Protein AF-0000000074341765 (afdb_homodimer)

Secondary structure (DSSP, 8-state):
-HHHHHHHHHHHHHHHHHTTTTT---HHHHHHHHHHTS-GGGHHHHHHTS-HHHHHHHHHHHHHHHTSGGGHHHHHHHHHHHHHHTHHHHHH-GGGHHHHHHHHHHHHHHHHHHHHHHHHHHHHHHHHHHHHHHHHHHHHHHHHS---/-HHHHHHHHHHHHHHHHHTTTTT---HHHHHHHHHHTS-GGGHHHHHHTS-HHHHHHHHHHHHHHHTSGGGHHHHHHHHHHHHHHTHHHHHH-GGGHHHHHHHHHHHHHHHHHHHHHHHHHHHHHHHHHHHHHHHHHHHHHHHHS---

pLDDT: mean 81.43, std 18.75, range [33.28, 98.12]

Organism: Artemisia annua (NCBI:txid35608)

Sequence (296 aa):
MAEHKEEKRRGNSAEFRSHFTMKGLAPSEYILAAVSGVKTNDLEQTLLALPFADALKILSHLKDWSLNPDKVELVCRIATVFLQLHHNQLVATASTRPLLALLRDILHARVKGCKDTIGFNLAAMDHLKQLMALQNLMHLSEMQRPNYMAEHKEEKRRGNSAEFRSHFTMKGLAPSEYILAAVSGVKTNDLEQTLLALPFADALKILSHLKDWSLNPDKVELVCRIATVFLQLHHNQLVATASTRPLLALLRDILHARVKGCKDTIGFNLAAMDHLKQLMALQNLMHLSEMQRPNY

Foldseek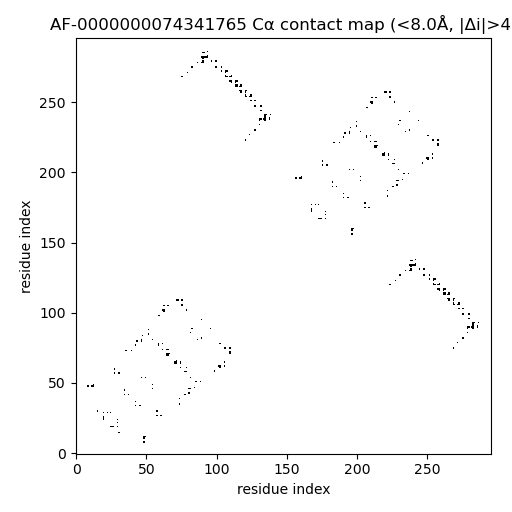 3Di:
DVVVVVVVLCVLVVVLVVVCPPPPDDSQVSVVVVQVPDDLVCNLVSCLSDDPVVLLVNLVCLLVVCVDVVCLVVSLSSLVSSCVNCVVVCVVDPVCVVSVVSNVVSVVVVVVVVVVVVVVVVVVVVVVVVVVVVVVVVVVVVVPPDPD/DVVVVVVVLCVLVVVLVVVCPPPPDDSQVSVCVVQVPDDLVCNLVSCLSDDPVVLLVNLVCLLVVCVDVVCLVVSLSSLVSSCVNCVVVCVVDPVCVVSVVSNVVSVVVVVVVVVVVVVVVVVVVVVVVVVVVVVVVVVVVVVPPDPD

Structure (mmCIF, N/CA/C/O backbone):
data_AF-0000000074341765-model_v1
#
loop_
_entity.id
_entity.type
_entity.pdbx_description
1 polymer 'Transducin family protein / WD-40 repeat family protein'
#
loop_
_atom_site.group_PDB
_atom_site.id
_atom_site.type_symbol
_atom_site.label_atom_id
_atom_site.label_alt_id
_atom_site.label_comp_id
_atom_site.label_asym_id
_atom_site.label_entity_id
_atom_site.label_seq_id
_atom_site.pdbx_PDB_ins_code
_atom_site.Cartn_x
_atom_site.Cartn_y
_atom_site.Cartn_z
_atom_site.occupancy
_atom_site.B_iso_or_equiv
_atom_site.auth_seq_id
_atom_site.auth_comp_id
_atom_site.auth_asym_id
_atom_site.auth_atom_id
_atom_site.pdbx_PDB_model_num
ATOM 1 N N . MET A 1 1 ? -23.188 -27.438 -27.312 1 33.28 1 MET A N 1
ATOM 2 C CA . MET A 1 1 ? -22.984 -26.656 -26.109 1 33.28 1 MET A CA 1
ATOM 3 C C . MET A 1 1 ? -21.5 -26.531 -25.766 1 33.28 1 MET A C 1
ATOM 5 O O . MET A 1 1 ? -21.078 -25.562 -25.125 1 33.28 1 MET A O 1
ATOM 9 N N . ALA A 1 2 ? -20.828 -27.516 -26.109 1 50 2 ALA A N 1
ATOM 10 C CA . ALA A 1 2 ? -19.391 -27.641 -25.891 1 50 2 ALA A CA 1
ATOM 11 C C . ALA A 1 2 ? -18.609 -26.75 -26.859 1 50 2 ALA A C 1
ATOM 13 O O . ALA A 1 2 ? -17.531 -26.25 -26.516 1 50 2 ALA A O 1
ATOM 14 N N . GLU A 1 3 ? -19.125 -26.562 -27.922 1 41.78 3 GLU A N 1
ATOM 15 C CA . GLU A 1 3 ? -18.391 -25.812 -28.938 1 41.78 3 GLU A CA 1
ATOM 16 C C . GLU A 1 3 ? -18.312 -24.344 -28.594 1 41.78 3 GLU A C 1
ATOM 18 O O . GLU A 1 3 ? -17.422 -23.625 -29.047 1 41.78 3 GLU A O 1
ATOM 23 N N . HIS A 1 4 ? -19.375 -23.766 -27.984 1 48.06 4 HIS A N 1
ATOM 24 C CA . HIS A 1 4 ? -19.406 -22.344 -27.641 1 48.06 4 HIS A CA 1
ATOM 25 C C . HIS A 1 4 ? -18.422 -22.031 -26.516 1 48.06 4 HIS A C 1
ATOM 27 O O . HIS A 1 4 ? -17.828 -20.953 -26.484 1 48.06 4 HIS A O 1
ATOM 33 N N . LYS A 1 5 ? -18.125 -23.016 -25.688 1 43.97 5 LYS A N 1
ATOM 34 C CA . LYS A 1 5 ? -17.188 -22.766 -24.594 1 43.97 5 LYS A CA 1
ATOM 35 C C . LYS A 1 5 ? -15.75 -22.672 -25.109 1 43.97 5 LYS A C 1
ATOM 37 O O . LYS A 1 5 ? -14.953 -21.875 -24.609 1 43.97 5 LYS A O 1
ATOM 42 N N . GLU A 1 6 ? -15.562 -23.453 -26.109 1 45.41 6 GLU A N 1
ATOM 43 C CA . GLU A 1 6 ? -14.195 -23.453 -26.641 1 45.41 6 GLU A CA 1
ATOM 44 C C . GLU A 1 6 ? -13.891 -22.156 -27.375 1 45.41 6 GLU A C 1
ATOM 46 O O . GLU A 1 6 ? -12.734 -21.719 -27.422 1 45.41 6 GLU A O 1
ATOM 51 N N . GLU A 1 7 ? -14.883 -21.641 -28 1 42.88 7 GLU A N 1
ATOM 52 C CA . GLU A 1 7 ? -14.664 -20.406 -28.766 1 42.88 7 GLU A CA 1
ATOM 53 C C . GLU A 1 7 ? -14.406 -19.234 -27.844 1 42.88 7 GLU A C 1
ATOM 55 O O . GLU A 1 7 ? -13.578 -18.375 -28.141 1 42.88 7 GLU A O 1
ATOM 60 N N . LYS A 1 8 ? -15.148 -19.297 -26.703 1 46.09 8 LYS A N 1
ATOM 61 C CA . LYS A 1 8 ? -14.906 -18.203 -25.781 1 46.09 8 LYS A CA 1
ATOM 62 C C . LYS A 1 8 ? -13.547 -18.328 -25.109 1 46.09 8 LYS A C 1
ATOM 64 O O . LYS A 1 8 ? -13 -17.344 -24.594 1 46.09 8 LYS A O 1
ATOM 69 N N . ARG A 1 9 ? -13.086 -19.562 -24.969 1 43.06 9 ARG A N 1
ATOM 70 C CA . ARG A 1 9 ? -11.758 -19.734 -24.391 1 43.06 9 ARG A CA 1
ATOM 71 C C . ARG A 1 9 ? -10.672 -19.312 -25.375 1 43.06 9 ARG A C 1
ATOM 73 O O . ARG A 1 9 ? -9.641 -18.766 -24.969 1 43.06 9 ARG A O 1
ATOM 80 N N . ARG A 1 10 ? -10.867 -19.609 -26.656 1 44.44 10 ARG A N 1
ATOM 81 C CA . ARG A 1 10 ? -9.914 -19.219 -27.688 1 44.44 10 ARG A CA 1
ATOM 82 C C . ARG A 1 10 ? -9.984 -17.719 -27.969 1 44.44 10 ARG A C 1
ATOM 84 O O . ARG A 1 10 ? -9 -17.109 -28.375 1 44.44 10 ARG A O 1
ATOM 91 N N . GLY A 1 11 ? -11.125 -17.188 -27.797 1 44.16 11 GLY A N 1
ATOM 92 C CA . GLY A 1 11 ? -11.281 -15.758 -28.031 1 44.16 11 GLY A CA 1
ATOM 93 C C . GLY A 1 11 ? -10.547 -14.898 -27.016 1 44.16 11 GLY A C 1
ATOM 94 O O . GLY A 1 11 ? -9.961 -13.875 -27.375 1 44.16 11 GLY A O 1
ATOM 95 N N . ASN A 1 12 ? -10.625 -15.352 -25.797 1 46.88 12 ASN A N 1
ATOM 96 C CA . ASN A 1 12 ? -9.953 -14.531 -24.812 1 46.88 12 ASN A CA 1
ATOM 97 C C . ASN A 1 12 ? -8.438 -14.711 -24.859 1 46.88 12 ASN A C 1
ATOM 99 O O . ASN A 1 12 ? -7.684 -13.758 -24.672 1 46.88 12 ASN A O 1
ATOM 103 N N . SER A 1 13 ? -8 -15.992 -25.172 1 46.16 13 SER A N 1
ATOM 104 C CA . SER A 1 13 ? -6.574 -16.188 -25.422 1 46.16 13 SER A CA 1
ATOM 105 C C . SER A 1 13 ? -6.121 -15.477 -26.688 1 46.16 13 SER A C 1
ATOM 107 O O . SER A 1 13 ? -4.992 -14.992 -26.766 1 46.16 13 SER A O 1
ATOM 109 N N . ALA A 1 14 ? -6.906 -15.602 -27.75 1 46.44 14 ALA A N 1
ATOM 110 C CA . ALA A 1 14 ? -6.625 -14.961 -29.031 1 46.44 14 ALA A CA 1
ATOM 111 C C . ALA A 1 14 ? -6.586 -13.438 -28.891 1 46.44 14 ALA A C 1
ATOM 113 O O . ALA A 1 14 ? -5.77 -12.766 -29.531 1 46.44 14 ALA A O 1
ATOM 114 N N . GLU A 1 15 ? -7.441 -12.93 -28.094 1 47.97 15 GLU A N 1
ATOM 115 C CA . GLU A 1 15 ? -7.453 -11.484 -27.891 1 47.97 15 GLU A CA 1
ATOM 116 C C . GLU A 1 15 ? -6.168 -11.008 -27.219 1 47.97 15 GLU A C 1
ATOM 118 O O . GLU A 1 15 ? -5.66 -9.93 -27.531 1 47.97 15 GLU A O 1
ATOM 123 N N . PHE A 1 16 ? -5.715 -11.938 -26.438 1 47.84 16 PHE A N 1
ATOM 124 C CA . PHE A 1 16 ? -4.445 -11.562 -25.828 1 47.84 16 PHE A CA 1
ATOM 125 C C . PHE A 1 16 ? -3.318 -11.594 -26.844 1 47.84 16 PHE A C 1
ATOM 127 O O . PHE A 1 16 ? -2.451 -10.719 -26.844 1 47.84 16 PHE A O 1
ATOM 134 N N . ARG A 1 17 ? -3.334 -12.594 -27.734 1 46.03 17 ARG A N 1
ATOM 135 C CA . ARG A 1 17 ? -2.271 -12.727 -28.734 1 46.03 17 ARG A CA 1
ATOM 136 C C . ARG A 1 17 ? -2.312 -11.578 -29.734 1 46.03 17 ARG A C 1
ATOM 138 O O . ARG A 1 17 ? -1.268 -11.07 -30.156 1 46.03 17 ARG A O 1
ATOM 145 N N . SER A 1 18 ? -3.459 -11.383 -30.219 1 46.94 18 SER A N 1
ATOM 146 C CA . SER A 1 18 ? -3.576 -10.469 -31.344 1 46.94 18 SER A CA 1
ATOM 147 C C . SER A 1 18 ? -3.18 -9.047 -30.953 1 46.94 18 SER A C 1
ATOM 149 O O . SER A 1 18 ? -2.553 -8.328 -31.734 1 46.94 18 SER A O 1
ATOM 151 N N . HIS A 1 19 ? -3.396 -8.656 -29.797 1 47.97 19 HIS A N 1
ATOM 152 C CA . HIS A 1 19 ? -3.154 -7.266 -29.422 1 47.97 19 HIS A CA 1
ATOM 153 C C . HIS A 1 19 ? -1.682 -7.031 -29.109 1 47.97 19 HIS A C 1
ATOM 155 O O . HIS A 1 19 ? -1.274 -5.898 -28.828 1 47.97 19 HIS A O 1
ATOM 161 N N . PHE A 1 20 ? -0.925 -8.117 -29 1 46.12 20 PHE A N 1
ATOM 162 C CA . PHE A 1 20 ? 0.5 -8.008 -28.703 1 46.12 20 PHE A CA 1
ATOM 163 C C . PHE A 1 20 ? 1.205 -7.168 -29.766 1 46.12 20 PHE A C 1
ATOM 165 O O . PHE A 1 20 ? 2.125 -6.406 -29.453 1 46.12 20 PHE A O 1
ATOM 172 N N . THR A 1 21 ? 0.848 -7.383 -30.938 1 48.25 21 THR A N 1
ATOM 173 C CA . THR A 1 21 ? 1.604 -6.871 -32.094 1 48.25 21 THR A CA 1
ATOM 174 C C . THR A 1 21 ? 1.475 -5.355 -32.188 1 48.25 21 THR A C 1
ATOM 176 O O . THR A 1 21 ? 2.379 -4.68 -32.688 1 48.25 21 THR A O 1
ATOM 179 N N . MET A 1 22 ? 0.472 -4.863 -31.719 1 47.47 22 MET A N 1
ATOM 180 C CA . MET A 1 22 ? 0.264 -3.502 -32.219 1 47.47 22 MET A CA 1
ATOM 181 C C . MET A 1 22 ? 1.051 -2.498 -31.375 1 47.47 22 MET A C 1
ATOM 183 O O . MET A 1 22 ? 1.392 -1.415 -31.859 1 47.47 22 MET A O 1
ATOM 187 N N . LYS A 1 23 ? 1.288 -2.738 -30.141 1 53.78 23 LYS A N 1
ATOM 188 C CA . LYS A 1 23 ? 1.778 -1.558 -29.422 1 53.78 23 LYS A CA 1
ATOM 189 C C . LYS A 1 23 ? 3.293 -1.612 -29.25 1 53.78 23 LYS A C 1
ATOM 191 O O . LYS A 1 23 ? 3.889 -0.704 -28.672 1 53.78 23 LYS A O 1
ATOM 196 N N . GLY A 1 24 ? 3.955 -2.424 -30.062 1 56.78 24 GLY A N 1
ATOM 197 C CA . GLY A 1 24 ? 5.406 -2.482 -29.984 1 56.78 24 GLY A CA 1
ATOM 198 C C . GLY A 1 24 ? 5.926 -2.896 -28.625 1 56.78 24 GLY A C 1
ATOM 199 O O . GLY A 1 24 ? 7.102 -2.697 -28.312 1 56.78 24 GLY A O 1
ATOM 200 N N . LEU A 1 25 ? 5.113 -3.141 -27.766 1 59.06 25 LEU A N 1
ATOM 201 C CA . LEU A 1 25 ? 5.578 -3.523 -26.438 1 59.06 25 LEU A CA 1
ATOM 202 C C . LEU A 1 25 ? 6.02 -4.984 -26.422 1 59.06 25 LEU A C 1
ATOM 204 O O . LEU A 1 25 ? 5.512 -5.801 -27.188 1 59.06 25 LEU A O 1
ATOM 208 N N . ALA A 1 26 ? 7.098 -5.133 -25.656 1 63.59 26 ALA A N 1
ATOM 209 C CA . ALA A 1 26 ? 7.473 -6.523 -25.406 1 63.59 26 ALA A CA 1
ATOM 210 C C . ALA A 1 26 ? 6.293 -7.32 -24.859 1 63.59 26 ALA A C 1
ATOM 212 O O . ALA A 1 26 ? 5.41 -6.766 -24.203 1 63.59 26 ALA A O 1
ATOM 213 N N . PRO A 1 27 ? 6.172 -8.508 -25.297 1 61.88 27 PRO A N 1
ATOM 214 C CA . PRO A 1 27 ? 5.062 -9.352 -24.844 1 61.88 27 PRO A CA 1
ATOM 215 C C . PRO A 1 27 ? 4.789 -9.219 -23.359 1 61.88 27 PRO A C 1
ATOM 217 O O . PRO A 1 27 ? 3.627 -9.164 -22.938 1 61.88 27 PRO A O 1
ATOM 220 N N . SER A 1 28 ? 5.855 -9.078 -22.609 1 65.88 28 SER A N 1
ATOM 221 C CA . SER A 1 28 ? 5.703 -8.961 -21.156 1 65.88 28 SER A CA 1
ATOM 222 C C . SER A 1 28 ? 5.035 -7.645 -20.781 1 65.88 28 SER A C 1
ATOM 224 O O . SER A 1 28 ? 4.191 -7.605 -19.875 1 65.88 28 SER A O 1
ATOM 226 N N . GLU A 1 29 ? 5.461 -6.656 -21.484 1 69.31 29 GLU A N 1
ATOM 227 C CA . GLU A 1 29 ? 4.898 -5.34 -21.188 1 69.31 29 GLU A CA 1
ATOM 228 C C . GLU A 1 29 ? 3.42 -5.277 -21.562 1 69.31 29 GLU A C 1
ATOM 230 O O . GLU A 1 29 ? 2.633 -4.609 -20.891 1 69.31 29 GLU A O 1
ATOM 235 N N . TYR A 1 30 ? 3.105 -5.988 -22.547 1 69.19 30 TYR A N 1
ATOM 236 C CA . TYR A 1 30 ? 1.714 -6.039 -22.984 1 69.19 30 TYR A CA 1
ATOM 237 C C . TYR A 1 30 ? 0.842 -6.734 -21.938 1 69.19 30 TYR A C 1
ATOM 239 O O . TYR A 1 30 ? -0.255 -6.266 -21.625 1 69.19 30 TYR A O 1
ATOM 247 N N . ILE A 1 31 ? 1.369 -7.773 -21.484 1 72.62 31 ILE A N 1
ATOM 248 C CA . ILE A 1 31 ? 0.629 -8.531 -20.469 1 72.62 31 ILE A CA 1
ATOM 249 C C . ILE A 1 31 ? 0.393 -7.668 -19.234 1 72.62 31 ILE A C 1
ATOM 251 O O . ILE A 1 31 ? -0.72 -7.617 -18.719 1 72.62 31 ILE A O 1
ATOM 255 N N . LEU A 1 32 ? 1.487 -6.98 -18.969 1 73.25 32 LEU A N 1
ATOM 256 C CA . LEU A 1 32 ? 1.369 -6.109 -17.812 1 73.25 32 LEU A CA 1
ATOM 257 C C . LEU A 1 32 ? 0.351 -5.004 -18.062 1 73.25 32 LEU A C 1
ATOM 259 O O . LEU A 1 32 ? -0.456 -4.688 -17.172 1 73.25 32 LEU A O 1
ATOM 263 N N . ALA A 1 33 ? 0.417 -4.488 -19.188 1 73.69 33 ALA A N 1
ATOM 264 C CA . ALA A 1 33 ? -0.534 -3.438 -19.531 1 73.69 33 ALA A CA 1
ATOM 265 C C . ALA A 1 33 ? -1.966 -3.963 -19.516 1 73.69 33 ALA A C 1
ATOM 267 O O . ALA A 1 33 ? -2.881 -3.279 -19.062 1 73.69 33 ALA A O 1
ATOM 268 N N . ALA A 1 34 ? -2.092 -5.121 -19.969 1 72.62 34 ALA A N 1
ATOM 269 C CA . ALA A 1 34 ? -3.418 -5.73 -20.047 1 72.62 34 ALA A CA 1
ATOM 270 C C . ALA A 1 34 ? -3.986 -5.984 -18.656 1 72.62 34 ALA A C 1
ATOM 272 O O . ALA A 1 34 ? -5.188 -5.816 -18.438 1 72.62 34 ALA A O 1
ATOM 273 N N . VAL A 1 35 ? -3.098 -6.246 -17.797 1 75.94 35 VAL A N 1
ATOM 274 C CA . VAL A 1 35 ? -3.609 -6.605 -16.484 1 75.94 35 VAL A CA 1
ATOM 275 C C . VAL A 1 35 ? -3.656 -5.367 -15.594 1 75.94 35 VAL A C 1
ATOM 277 O O . VAL A 1 35 ? -4.387 -5.336 -14.594 1 75.94 35 VAL A O 1
ATOM 280 N N . SER A 1 36 ? -2.809 -4.391 -15.984 1 73.06 36 SER A N 1
ATOM 281 C CA . SER A 1 36 ? -2.789 -3.16 -15.195 1 73.06 36 SER A CA 1
ATOM 282 C C . SER A 1 36 ? -4.102 -2.398 -15.328 1 73.06 36 SER A C 1
ATOM 284 O O . SER A 1 36 ? -4.484 -1.644 -14.43 1 73.06 36 SER A O 1
ATOM 286 N N . GLY A 1 37 ? -4.707 -2.594 -16.453 1 70.38 37 GLY A N 1
ATOM 287 C CA . GLY A 1 37 ? -5.965 -1.908 -16.703 1 70.38 37 GLY A CA 1
ATOM 288 C C . GLY A 1 37 ? -7.16 -2.588 -16.062 1 70.38 37 GLY A C 1
ATOM 289 O O . GLY A 1 37 ? -8.258 -2.029 -16.047 1 70.38 37 GLY A O 1
ATOM 290 N N . VAL A 1 38 ? -6.98 -3.697 -15.578 1 64.69 38 VAL A N 1
ATOM 291 C CA . VAL A 1 38 ? -8.078 -4.469 -15.016 1 64.69 38 VAL A CA 1
ATOM 292 C C . VAL A 1 38 ? -8.312 -4.047 -13.562 1 64.69 38 VAL A C 1
ATOM 294 O O . VAL A 1 38 ? -7.363 -3.865 -12.805 1 64.69 38 VAL A O 1
ATOM 297 N N . LYS A 1 39 ? -9.562 -3.779 -13.375 1 63.97 39 LYS A N 1
ATOM 298 C CA . LYS A 1 39 ? -9.938 -3.502 -12 1 63.97 39 LYS A CA 1
ATOM 299 C C . LYS A 1 39 ? -9.586 -4.672 -11.086 1 63.97 39 LYS A C 1
ATOM 301 O O . LYS A 1 39 ? -9.68 -5.832 -11.492 1 63.97 39 LYS A O 1
ATOM 306 N N . THR A 1 40 ? -9.203 -4.402 -9.891 1 61.78 40 THR A N 1
ATOM 307 C CA . THR A 1 40 ? -8.758 -5.398 -8.914 1 61.78 40 THR A CA 1
ATOM 308 C C . THR A 1 40 ? -9.766 -6.543 -8.82 1 61.78 40 THR A C 1
ATOM 310 O O . THR A 1 40 ? -9.383 -7.715 -8.812 1 61.78 40 THR A O 1
ATOM 313 N N . ASN A 1 41 ? -11 -6.195 -8.883 1 63 41 ASN A N 1
ATOM 314 C CA . ASN A 1 41 ? -12.023 -7.203 -8.648 1 63 41 ASN A CA 1
ATOM 315 C C . ASN A 1 41 ? -12.188 -8.125 -9.852 1 63 41 ASN A C 1
ATOM 317 O O . ASN A 1 41 ? -12.695 -9.242 -9.719 1 63 41 ASN A O 1
ATOM 321 N N . ASP A 1 42 ? -11.656 -7.77 -10.992 1 80.56 42 ASP A N 1
ATOM 322 C CA . ASP A 1 42 ? -11.867 -8.578 -12.195 1 80.56 42 ASP A CA 1
ATOM 323 C C . ASP A 1 42 ? -10.594 -9.32 -12.586 1 80.56 42 ASP A C 1
ATOM 325 O O . ASP A 1 42 ? -10.609 -10.141 -13.508 1 80.56 42 ASP A O 1
ATOM 329 N N . LEU A 1 43 ? -9.602 -9.148 -11.867 1 84.88 43 LEU A N 1
ATOM 330 C CA . LEU A 1 43 ? -8.305 -9.703 -12.234 1 84.88 43 LEU A CA 1
ATOM 331 C C . LEU A 1 43 ? -8.344 -11.227 -12.234 1 84.88 43 LEU A C 1
ATOM 333 O O . LEU A 1 43 ? -7.863 -11.867 -13.172 1 84.88 43 LEU A O 1
ATOM 337 N N . GLU A 1 44 ? -9.047 -11.773 -11.289 1 87.38 44 GLU A N 1
ATOM 338 C CA . GLU A 1 44 ? -9.141 -13.227 -11.195 1 87.38 44 GLU A CA 1
ATOM 339 C C . GLU A 1 44 ? -9.812 -13.82 -12.422 1 87.38 44 GLU A C 1
ATOM 341 O O . GLU A 1 44 ? -9.328 -14.812 -12.984 1 87.38 44 GLU A O 1
ATOM 346 N N . GLN A 1 45 ? -10.82 -13.219 -12.852 1 85.25 45 GLN A N 1
ATOM 347 C CA . GLN A 1 45 ? -11.555 -13.711 -14.016 1 85.25 45 GLN A CA 1
ATOM 348 C C . GLN A 1 45 ? -10.703 -13.625 -15.273 1 85.25 45 GLN A C 1
ATOM 350 O O . GLN A 1 45 ? -10.766 -14.516 -16.125 1 85.25 45 GLN A O 1
ATOM 355 N N . THR A 1 46 ? -9.945 -12.602 -15.359 1 84.56 46 THR A N 1
ATOM 356 C CA . THR A 1 46 ? -9.078 -12.398 -16.516 1 84.56 46 THR A CA 1
ATOM 357 C C . THR A 1 46 ? -7.965 -13.445 -16.547 1 84.56 46 THR A C 1
ATOM 359 O O . THR A 1 46 ? -7.621 -13.969 -17.609 1 84.56 46 THR A O 1
ATOM 362 N N . LEU A 1 47 ? -7.5 -13.883 -15.477 1 89.19 47 LEU A N 1
ATOM 363 C CA . LEU A 1 47 ? -6.344 -14.766 -15.398 1 89.19 47 LEU A CA 1
ATOM 364 C C . LEU A 1 47 ? -6.777 -16.234 -15.43 1 89.19 47 LEU A C 1
ATOM 366 O O . LEU A 1 47 ? -5.992 -17.109 -15.789 1 89.19 47 LEU A O 1
ATOM 370 N N . LEU A 1 48 ? -8.031 -16.422 -15.086 1 88.81 48 LEU A N 1
ATOM 371 C CA . LEU A 1 48 ? -8.562 -17.781 -14.984 1 88.81 48 LEU A CA 1
ATOM 372 C C . LEU A 1 48 ? -8.531 -18.469 -16.344 1 88.81 48 LEU A C 1
ATOM 374 O O . LEU A 1 48 ? -8.391 -19.703 -16.406 1 88.81 48 LEU A O 1
ATOM 378 N N . ALA A 1 49 ? -8.586 -17.766 -17.344 1 85.31 49 ALA A N 1
ATOM 379 C CA . ALA A 1 49 ? -8.703 -18.359 -18.672 1 85.31 49 ALA A CA 1
ATOM 380 C C . ALA A 1 49 ? -7.328 -18.672 -19.25 1 85.31 49 ALA A C 1
ATOM 382 O O . ALA A 1 49 ? -7.223 -19.312 -20.312 1 85.31 49 ALA A O 1
ATOM 383 N N . LEU A 1 50 ? -6.32 -18.344 -18.578 1 87.38 50 LEU A N 1
ATOM 384 C CA . LEU A 1 50 ? -4.973 -18.547 -19.109 1 87.38 50 LEU A CA 1
ATOM 385 C C . LEU A 1 50 ? -4.473 -19.953 -18.781 1 87.38 50 LEU A C 1
ATOM 387 O O . LEU A 1 50 ? -4.516 -20.375 -17.625 1 87.38 50 LEU A O 1
ATOM 391 N N . PRO A 1 51 ? -4.016 -20.672 -19.891 1 92.06 51 PRO A N 1
ATOM 392 C CA . PRO A 1 51 ? -3.395 -21.969 -19.609 1 92.06 51 PRO A CA 1
ATOM 393 C C . PRO A 1 51 ? -2.121 -21.844 -18.781 1 92.06 51 PRO A C 1
ATOM 395 O O . PRO A 1 51 ? -1.527 -20.766 -18.703 1 92.06 51 PRO A O 1
ATOM 398 N N . PHE A 1 52 ? -1.676 -22.969 -18.219 1 95.19 52 PHE A N 1
ATOM 399 C CA . PHE A 1 52 ? -0.566 -23.016 -17.266 1 95.19 52 PHE A CA 1
ATOM 400 C C . PHE A 1 52 ? 0.702 -22.438 -17.891 1 95.19 52 PHE A C 1
ATOM 402 O O . PHE A 1 52 ? 1.424 -21.672 -17.266 1 95.19 52 PHE A O 1
ATOM 409 N N . ALA A 1 53 ? 0.965 -22.844 -19.062 1 92.44 53 ALA A N 1
ATOM 410 C CA . ALA A 1 53 ? 2.18 -22.375 -19.734 1 92.44 53 ALA A CA 1
ATOM 411 C C . ALA A 1 53 ? 2.207 -20.844 -19.828 1 92.44 53 ALA A C 1
ATOM 413 O O . ALA A 1 53 ? 3.244 -20.234 -19.578 1 92.44 53 ALA A O 1
ATOM 414 N N . ASP A 1 54 ? 1.091 -20.234 -20.156 1 88.75 54 ASP A N 1
ATOM 415 C CA . ASP A 1 54 ? 0.987 -18.781 -20.234 1 88.75 54 ASP A CA 1
ATOM 416 C C . ASP A 1 54 ? 1.112 -18.141 -18.859 1 88.75 54 ASP A C 1
ATOM 418 O O . ASP A 1 54 ? 1.727 -17.078 -18.703 1 88.75 54 ASP A O 1
ATOM 422 N N . ALA A 1 55 ? 0.53 -18.781 -17.891 1 92.69 55 ALA A N 1
ATOM 423 C CA . ALA A 1 55 ? 0.648 -18.312 -16.516 1 92.69 55 ALA A CA 1
ATOM 424 C C . ALA A 1 55 ? 2.107 -18.281 -16.078 1 92.69 55 ALA A C 1
ATOM 426 O O . ALA A 1 55 ? 2.553 -17.312 -15.453 1 92.69 55 ALA A O 1
ATOM 427 N N . LEU A 1 56 ? 2.844 -19.281 -16.453 1 94.5 56 LEU A N 1
ATOM 428 C CA . LEU A 1 56 ? 4.25 -19.344 -16.062 1 94.5 56 LEU A CA 1
ATOM 429 C C . LEU A 1 56 ? 5.039 -18.203 -16.688 1 94.5 56 LEU A C 1
ATOM 431 O O . LEU A 1 56 ? 5.938 -17.641 -16.062 1 94.5 56 LEU A O 1
ATOM 435 N N . LYS A 1 57 ? 4.664 -17.891 -17.922 1 89.69 57 LYS A N 1
ATOM 436 C CA . LYS A 1 57 ? 5.316 -16.781 -18.594 1 89.69 57 LYS A CA 1
ATOM 437 C C . LYS A 1 57 ? 5.078 -15.469 -17.844 1 89.69 57 LYS A C 1
ATOM 439 O O . LYS A 1 57 ? 6.008 -14.68 -17.641 1 89.69 57 LYS A O 1
ATOM 444 N N . ILE A 1 58 ? 3.92 -15.266 -17.422 1 90.62 58 ILE A N 1
ATOM 445 C CA . ILE A 1 58 ? 3.574 -14.062 -16.688 1 90.62 58 ILE A CA 1
ATOM 446 C C . ILE A 1 58 ? 4.312 -14.055 -15.344 1 90.62 58 ILE A C 1
ATOM 448 O O . ILE A 1 58 ? 4.93 -13.047 -14.977 1 90.62 58 ILE A O 1
ATOM 452 N N . LEU A 1 59 ? 4.27 -15.18 -14.648 1 94.56 59 LEU A N 1
ATOM 453 C CA . LEU A 1 59 ? 4.91 -15.289 -13.344 1 94.56 59 LEU A CA 1
ATOM 454 C C . LEU A 1 59 ? 6.398 -14.977 -13.438 1 94.56 59 LEU A C 1
ATOM 456 O O . LEU A 1 59 ? 6.965 -14.359 -12.531 1 94.56 59 LEU A O 1
ATOM 460 N N . SER A 1 60 ? 6.984 -15.336 -14.508 1 93.19 60 SER A N 1
ATOM 461 C CA . SER A 1 60 ? 8.422 -15.148 -14.68 1 93.19 60 SER A CA 1
ATOM 462 C C . SER A 1 60 ? 8.773 -13.672 -14.82 1 93.19 60 SER A C 1
ATOM 464 O O . SER A 1 60 ? 9.922 -13.281 -14.625 1 93.19 60 SER A O 1
ATOM 466 N N . HIS A 1 61 ? 7.84 -12.805 -15.117 1 91.69 61 HIS A N 1
ATOM 467 C CA . HIS A 1 61 ? 8.086 -11.383 -15.305 1 91.69 61 HIS A CA 1
ATOM 468 C C . HIS A 1 61 ? 7.75 -10.594 -14.047 1 91.69 61 HIS A C 1
ATOM 470 O O . HIS A 1 61 ? 8.016 -9.391 -13.977 1 91.69 61 HIS A O 1
ATOM 476 N N . LEU A 1 62 ? 7.234 -11.219 -13.055 1 94.5 62 LEU A N 1
ATOM 477 C CA . LEU A 1 62 ? 6.73 -10.508 -11.883 1 94.5 62 LEU A CA 1
ATOM 478 C C . LEU A 1 62 ? 7.867 -9.852 -11.109 1 94.5 62 LEU A C 1
ATOM 480 O O . LEU A 1 62 ? 7.691 -8.781 -10.531 1 94.5 62 LEU A O 1
ATOM 484 N N . LYS A 1 63 ? 9.031 -10.492 -11.133 1 93.12 63 LYS A N 1
ATOM 485 C CA . LYS A 1 63 ? 10.164 -9.891 -10.422 1 93.12 63 LYS A CA 1
ATOM 486 C C . LYS A 1 63 ? 10.492 -8.516 -10.984 1 93.12 63 LYS A C 1
ATOM 488 O O . LYS A 1 63 ? 10.641 -7.551 -10.227 1 93.12 63 LYS A O 1
ATOM 493 N N . ASP A 1 64 ? 10.531 -8.445 -12.289 1 91.88 64 ASP A N 1
ATOM 494 C CA . ASP A 1 64 ? 10.828 -7.176 -12.938 1 91.88 64 ASP A CA 1
ATOM 495 C C . ASP A 1 64 ? 9.734 -6.148 -12.664 1 91.88 64 ASP A C 1
ATOM 497 O O . ASP A 1 64 ? 10.016 -4.98 -12.398 1 91.88 64 ASP A O 1
ATOM 501 N N . TRP A 1 65 ? 8.547 -6.594 -12.742 1 89.81 65 TRP A N 1
ATOM 502 C CA . TRP A 1 65 ? 7.414 -5.699 -12.508 1 89.81 65 TRP A CA 1
ATOM 503 C C . TRP A 1 65 ? 7.395 -5.219 -11.062 1 89.81 65 TRP A C 1
ATOM 505 O O . TRP A 1 65 ? 6.953 -4.102 -10.781 1 89.81 65 TRP A O 1
ATOM 515 N N . SER A 1 66 ? 7.863 -5.98 -10.117 1 92 66 SER A N 1
ATOM 516 C CA . SER A 1 66 ? 7.828 -5.652 -8.695 1 92 66 SER A CA 1
ATOM 517 C C . SER A 1 66 ? 8.812 -4.531 -8.359 1 92 66 SER A C 1
ATOM 519 O O . SER A 1 66 ? 8.727 -3.926 -7.289 1 92 66 SER A O 1
ATOM 521 N N . LEU A 1 67 ? 9.727 -4.207 -9.281 1 89.31 67 LEU A N 1
ATOM 522 C CA . LEU A 1 67 ? 10.695 -3.133 -9.086 1 89.31 67 LEU A CA 1
ATOM 523 C C . LEU A 1 67 ? 10.016 -1.77 -9.156 1 89.31 67 LEU A C 1
ATOM 525 O O . LEU A 1 67 ? 10.562 -0.772 -8.68 1 89.31 67 LEU A O 1
ATOM 529 N N . ASN A 1 68 ? 8.922 -1.712 -9.797 1 84.44 68 ASN A N 1
ATOM 530 C CA . ASN A 1 68 ? 8.102 -0.507 -9.805 1 84.44 68 ASN A CA 1
ATOM 531 C C . ASN A 1 68 ? 7.18 -0.447 -8.594 1 84.44 68 ASN A C 1
ATOM 533 O O . ASN A 1 68 ? 6.258 -1.257 -8.461 1 84.44 68 ASN A O 1
ATOM 537 N N . PRO A 1 69 ? 7.359 0.545 -7.73 1 82.38 69 PRO A N 1
ATOM 538 C CA . PRO A 1 69 ? 6.578 0.624 -6.496 1 82.38 69 PRO A CA 1
ATOM 539 C C . PRO A 1 69 ? 5.078 0.755 -6.754 1 82.38 69 PRO A C 1
ATOM 541 O O . PRO A 1 69 ? 4.27 0.344 -5.918 1 82.38 69 PRO A O 1
ATOM 544 N N . ASP A 1 70 ? 4.738 1.266 -7.875 1 78.56 70 ASP A N 1
ATOM 545 C CA . ASP A 1 70 ? 3.328 1.479 -8.188 1 78.56 70 ASP A CA 1
ATOM 546 C C . ASP A 1 70 ? 2.654 0.174 -8.602 1 78.56 70 ASP A C 1
ATOM 548 O O . ASP A 1 70 ? 1.426 0.098 -8.664 1 78.56 70 ASP A O 1
ATOM 552 N N . LYS A 1 71 ? 3.398 -0.868 -8.75 1 86 71 LYS A N 1
ATOM 553 C CA . LYS A 1 71 ? 2.826 -2.104 -9.281 1 86 71 LYS A CA 1
ATOM 554 C C . LYS A 1 71 ? 2.893 -3.225 -8.242 1 86 71 LYS A C 1
ATOM 556 O O . LYS A 1 71 ? 2.408 -4.332 -8.492 1 86 71 LYS A O 1
ATOM 561 N N . VAL A 1 72 ? 3.4 -2.896 -7.168 1 89 72 VAL A N 1
ATOM 562 C CA . VAL A 1 72 ? 3.674 -3.934 -6.18 1 89 72 VAL A CA 1
ATOM 563 C C . VAL A 1 72 ? 2.375 -4.645 -5.805 1 89 72 VAL A C 1
ATOM 565 O O . VAL A 1 72 ? 2.332 -5.875 -5.73 1 89 72 VAL A O 1
ATOM 568 N N . GLU A 1 73 ? 1.34 -3.904 -5.602 1 88.12 73 GLU A N 1
ATOM 569 C CA . GLU A 1 73 ? 0.06 -4.512 -5.246 1 88.12 73 GLU A CA 1
ATOM 570 C C . GLU A 1 73 ? -0.438 -5.434 -6.352 1 88.12 73 GLU A C 1
ATOM 572 O O . GLU A 1 73 ? -0.866 -6.559 -6.082 1 88.12 73 GLU A O 1
ATOM 577 N N . LEU A 1 74 ? -0.424 -4.977 -7.512 1 88.38 74 LEU A N 1
ATOM 578 C CA . LEU A 1 74 ? -0.854 -5.762 -8.664 1 88.38 74 LEU A CA 1
ATOM 579 C C . LEU A 1 74 ? -0.039 -7.043 -8.789 1 88.38 74 LEU A C 1
ATOM 581 O O . LEU A 1 74 ? -0.598 -8.125 -9 1 88.38 74 LEU A O 1
ATOM 585 N N . VAL A 1 75 ? 1.257 -6.906 -8.695 1 92.94 75 VAL A N 1
ATOM 586 C CA . VAL A 1 75 ? 2.18 -8.031 -8.797 1 92.94 75 VAL A CA 1
ATOM 587 C C . VAL A 1 75 ? 1.821 -9.094 -7.754 1 92.94 75 VAL A C 1
ATOM 589 O O . VAL A 1 75 ? 1.71 -10.273 -8.078 1 92.94 75 VAL A O 1
ATOM 592 N N . CYS A 1 76 ? 1.635 -8.656 -6.508 1 94.75 76 CYS A N 1
ATOM 593 C CA . CYS A 1 76 ? 1.304 -9.578 -5.43 1 94.75 76 CYS A CA 1
ATOM 594 C C . CYS A 1 76 ? -0.033 -10.266 -5.691 1 94.75 76 CYS A C 1
ATOM 596 O O . CYS A 1 76 ? -0.177 -11.461 -5.453 1 94.75 76 CYS A O 1
ATOM 598 N N . ARG A 1 77 ? -0.989 -9.578 -6.223 1 91.81 77 ARG A N 1
ATOM 599 C CA . ARG A 1 77 ? -2.295 -10.156 -6.516 1 91.81 77 ARG A CA 1
ATOM 600 C C . ARG A 1 77 ? -2.193 -11.203 -7.621 1 91.81 77 ARG A C 1
ATOM 602 O O . ARG A 1 77 ? -2.773 -12.281 -7.512 1 91.81 77 ARG A O 1
ATOM 609 N N . ILE A 1 78 ? -1.494 -10.906 -8.648 1 94.12 78 ILE A N 1
ATOM 610 C CA . ILE A 1 78 ? -1.29 -11.859 -9.734 1 94.12 78 ILE A CA 1
ATOM 611 C C . ILE A 1 78 ? -0.638 -13.125 -9.195 1 94.12 78 ILE A C 1
ATOM 613 O O . ILE A 1 78 ? -1.09 -14.234 -9.484 1 94.12 78 ILE A O 1
ATOM 617 N N . ALA A 1 79 ? 0.441 -12.938 -8.453 1 96.44 79 ALA A N 1
ATOM 618 C CA . ALA A 1 79 ? 1.141 -14.078 -7.859 1 96.44 79 ALA A CA 1
ATOM 619 C C . ALA A 1 79 ? 0.184 -14.945 -7.047 1 96.44 79 ALA A C 1
ATOM 621 O O . ALA A 1 79 ? 0.132 -16.156 -7.234 1 96.44 79 ALA A O 1
ATOM 622 N N . THR A 1 80 ? -0.626 -14.32 -6.191 1 95.69 80 THR A N 1
ATOM 623 C CA . THR A 1 80 ? -1.526 -15.047 -5.301 1 95.69 80 THR A CA 1
ATOM 624 C C . THR A 1 80 ? -2.6 -15.781 -6.098 1 95.69 80 THR A C 1
ATOM 626 O O . THR A 1 80 ? -2.91 -16.938 -5.809 1 95.69 80 THR A O 1
ATOM 629 N N . VAL A 1 81 ? -3.1 -15.125 -7.094 1 94.56 81 VAL A N 1
ATOM 630 C CA . VAL A 1 81 ? -4.145 -15.727 -7.914 1 94.56 81 VAL A CA 1
ATOM 631 C C . VAL A 1 81 ? -3.588 -16.953 -8.641 1 94.56 81 VAL A C 1
ATOM 633 O O . VAL A 1 81 ? -4.195 -18.016 -8.625 1 94.56 81 VAL A O 1
ATOM 636 N N . PHE A 1 82 ? -2.455 -16.844 -9.273 1 95.69 82 PHE A N 1
ATOM 637 C CA . PHE A 1 82 ? -1.898 -17.953 -10.047 1 95.69 82 PHE A CA 1
ATOM 638 C C . PHE A 1 82 ? -1.499 -19.094 -9.133 1 95.69 82 PHE A C 1
ATOM 640 O O . PHE A 1 82 ? -1.624 -20.266 -9.508 1 95.69 82 PHE A O 1
ATOM 647 N N . LEU A 1 83 ? -0.952 -18.766 -7.938 1 96.69 83 LEU A N 1
ATOM 648 C CA . LEU A 1 83 ? -0.62 -19.812 -6.984 1 96.69 83 LEU A CA 1
ATOM 649 C C . LEU A 1 83 ? -1.844 -20.672 -6.668 1 96.69 83 LEU A C 1
ATOM 651 O O . LEU A 1 83 ? -1.736 -21.891 -6.523 1 96.69 83 LEU A O 1
ATOM 655 N N . GLN A 1 84 ? -2.934 -20.031 -6.633 1 95.31 84 GLN A N 1
ATOM 656 C CA . GLN A 1 84 ? -4.172 -20.719 -6.301 1 95.31 84 GLN A CA 1
ATOM 657 C C . GLN A 1 84 ? -4.727 -21.469 -7.512 1 95.31 84 GLN A C 1
ATOM 659 O O . GLN A 1 84 ? -5.09 -22.641 -7.414 1 95.31 84 GLN A O 1
ATOM 664 N N . LEU A 1 85 ? -4.758 -20.875 -8.625 1 95.31 85 LEU A N 1
ATOM 665 C CA . LEU A 1 85 ? -5.367 -21.422 -9.828 1 95.31 85 LEU A CA 1
ATOM 666 C C . LEU A 1 85 ? -4.578 -22.625 -10.328 1 95.31 85 LEU A C 1
ATOM 668 O O . LEU A 1 85 ? -5.168 -23.609 -10.805 1 95.31 85 LEU A O 1
ATOM 672 N N . HIS A 1 86 ? -3.311 -22.609 -10.219 1 96.56 86 HIS A N 1
ATOM 673 C CA . HIS A 1 86 ? -2.48 -23.641 -10.82 1 96.56 86 HIS A CA 1
ATOM 674 C C . HIS A 1 86 ? -1.74 -24.438 -9.758 1 96.56 86 HIS A C 1
ATOM 676 O O . HIS A 1 86 ? -0.605 -24.875 -9.977 1 96.56 86 HIS A O 1
ATOM 682 N N . HIS A 1 87 ? -2.326 -24.547 -8.664 1 96 87 HIS A N 1
ATOM 683 C CA . HIS A 1 87 ? -1.72 -25.25 -7.539 1 96 87 HIS A CA 1
ATOM 684 C C . HIS A 1 87 ? -1.213 -26.625 -7.953 1 96 87 HIS A C 1
ATOM 686 O O . HIS A 1 87 ? -0.03 -26.938 -7.789 1 96 87 HIS A O 1
ATOM 692 N N . ASN A 1 88 ? -2.117 -27.422 -8.586 1 95.88 88 ASN A N 1
ATOM 693 C CA . ASN A 1 88 ? -1.756 -28.797 -8.938 1 95.88 88 ASN A CA 1
ATOM 694 C C . ASN A 1 88 ? -0.62 -28.828 -9.953 1 95.88 88 ASN A C 1
ATOM 696 O O . ASN A 1 88 ? 0.297 -29.656 -9.844 1 95.88 88 ASN A O 1
ATOM 700 N N . GLN A 1 89 ? -0.773 -28.016 -10.859 1 96.38 89 GLN A N 1
ATOM 701 C CA . GLN A 1 89 ? 0.26 -27.969 -11.891 1 96.38 89 GLN A CA 1
ATOM 702 C C . GLN A 1 89 ? 1.603 -27.547 -11.305 1 96.38 89 GLN A C 1
ATOM 704 O O . GLN A 1 89 ? 2.646 -28.078 -11.672 1 96.38 89 GLN A O 1
ATOM 709 N N . LEU A 1 90 ? 1.628 -26.578 -10.43 1 97.12 90 LEU A N 1
ATOM 710 C CA . LEU A 1 90 ? 2.855 -26.094 -9.805 1 97.12 90 LEU A CA 1
ATOM 711 C C . LEU A 1 90 ? 3.48 -27.172 -8.922 1 97.12 90 LEU A C 1
ATOM 713 O O . LEU A 1 90 ? 4.699 -27.359 -8.938 1 97.12 90 LEU A O 1
ATOM 717 N N . VAL A 1 91 ? 2.68 -27.906 -8.242 1 95.38 91 VAL A N 1
ATOM 718 C CA . VAL A 1 91 ? 3.156 -28.984 -7.383 1 95.38 91 VAL A CA 1
ATOM 719 C C . VAL A 1 91 ? 3.814 -30.062 -8.234 1 95.38 91 VAL A C 1
ATOM 721 O O . VAL A 1 91 ? 4.848 -30.625 -7.855 1 95.38 91 VAL A O 1
ATOM 724 N N . ALA A 1 92 ? 3.305 -30.312 -9.414 1 94.62 92 ALA A N 1
ATOM 725 C CA . ALA A 1 92 ? 3.732 -31.422 -10.273 1 94.62 92 ALA A CA 1
ATOM 726 C C . ALA A 1 92 ? 4.949 -31.031 -11.109 1 94.62 92 ALA A C 1
ATOM 728 O O . ALA A 1 92 ? 5.559 -31.875 -11.766 1 94.62 92 ALA A O 1
ATOM 729 N N . THR A 1 93 ? 5.289 -29.797 -11.062 1 94.56 93 THR A N 1
ATOM 730 C CA . THR A 1 93 ? 6.348 -29.328 -11.945 1 94.56 93 THR A CA 1
ATOM 731 C C . THR A 1 93 ? 7.566 -28.891 -11.141 1 94.56 93 THR A C 1
ATOM 733 O O . THR A 1 93 ? 7.672 -27.719 -10.758 1 94.56 93 THR A O 1
ATOM 736 N N . ALA A 1 94 ? 8.539 -29.672 -11.031 1 90.69 94 ALA A N 1
ATOM 737 C CA . ALA A 1 94 ? 9.727 -29.469 -10.195 1 90.69 94 ALA A CA 1
ATOM 738 C C . ALA A 1 94 ? 10.562 -28.297 -10.719 1 90.69 94 ALA A C 1
ATOM 740 O O . ALA A 1 94 ? 11.188 -27.578 -9.938 1 90.69 94 ALA A O 1
ATOM 741 N N . SER A 1 95 ? 10.523 -28.156 -11.969 1 94.06 95 SER A N 1
ATOM 742 C CA . SER A 1 95 ? 11.367 -27.141 -12.586 1 94.06 95 SER A CA 1
ATOM 743 C C . SER A 1 95 ? 10.898 -25.734 -12.242 1 94.06 95 SER A C 1
ATOM 745 O O . SER A 1 95 ? 11.594 -24.75 -12.5 1 94.06 95 SER A O 1
ATOM 747 N N . THR A 1 96 ? 9.773 -25.609 -11.516 1 96.38 96 THR A N 1
ATOM 748 C CA . THR A 1 96 ? 9.25 -24.297 -11.164 1 96.38 96 THR A CA 1
ATOM 749 C C . THR A 1 96 ? 9.758 -23.859 -9.797 1 96.38 96 THR A C 1
ATOM 751 O O . THR A 1 96 ? 9.438 -22.75 -9.336 1 96.38 96 THR A O 1
ATOM 754 N N . ARG A 1 97 ? 10.562 -24.547 -9.227 1 95.25 97 ARG A N 1
ATOM 755 C CA . ARG A 1 97 ? 11.008 -24.25 -7.867 1 95.25 97 ARG A CA 1
ATOM 756 C C . ARG A 1 97 ? 11.672 -22.891 -7.789 1 95.25 97 ARG A C 1
ATOM 758 O O . ARG A 1 97 ? 11.375 -22.094 -6.891 1 95.25 97 ARG A O 1
ATOM 765 N N . PRO A 1 98 ? 12.562 -22.562 -8.672 1 96.69 98 PRO A N 1
ATOM 766 C CA . PRO A 1 98 ? 13.164 -21.234 -8.609 1 96.69 98 PRO A CA 1
ATOM 767 C C . PRO A 1 98 ? 12.133 -20.109 -8.75 1 96.69 98 PRO A C 1
ATOM 769 O O . PRO A 1 98 ? 12.266 -19.062 -8.117 1 96.69 98 PRO A O 1
ATOM 772 N N . LEU A 1 99 ? 11.195 -20.359 -9.523 1 96.88 99 LEU A N 1
ATOM 773 C CA . LEU A 1 99 ? 10.109 -19.406 -9.695 1 96.88 99 LEU A CA 1
ATOM 774 C C . LEU A 1 99 ? 9.336 -19.219 -8.398 1 96.88 99 LEU A C 1
ATOM 776 O O . LEU A 1 99 ? 9.016 -18.078 -8.016 1 96.88 99 LEU A O 1
ATOM 780 N N . LEU A 1 100 ? 9.031 -20.266 -7.711 1 97.12 100 LEU A N 1
ATOM 781 C CA . LEU A 1 100 ? 8.297 -20.203 -6.449 1 97.12 100 LEU A CA 1
ATOM 782 C C . LEU A 1 100 ? 9.102 -19.453 -5.391 1 97.12 100 LEU A C 1
ATOM 784 O O . LEU A 1 100 ? 8.539 -18.719 -4.582 1 97.12 100 LEU A O 1
ATOM 788 N N . ALA A 1 101 ? 10.398 -19.641 -5.457 1 96.81 101 ALA A N 1
ATOM 789 C CA . ALA A 1 101 ? 11.273 -18.906 -4.543 1 96.81 101 ALA A CA 1
ATOM 790 C C . ALA A 1 101 ? 11.203 -17.406 -4.801 1 96.81 101 ALA A C 1
ATOM 792 O O . ALA A 1 101 ? 11.164 -16.609 -3.861 1 96.81 101 ALA A O 1
ATOM 793 N N . LEU A 1 102 ? 11.203 -17.062 -6.02 1 96.88 102 LEU A N 1
ATOM 794 C CA . LEU A 1 102 ? 11.078 -15.656 -6.398 1 96.88 102 LEU A CA 1
ATOM 795 C C . LEU A 1 102 ? 9.758 -15.078 -5.906 1 96.88 102 LEU A C 1
ATOM 797 O O . LEU A 1 102 ? 9.711 -13.961 -5.395 1 96.88 102 LEU A O 1
ATOM 801 N N . LEU A 1 103 ? 8.695 -15.812 -6.043 1 97.69 103 LEU A N 1
ATOM 802 C CA . LEU A 1 103 ? 7.391 -15.359 -5.59 1 97.69 103 LEU A CA 1
ATOM 803 C C . LEU A 1 103 ? 7.379 -15.156 -4.078 1 97.69 103 LEU A C 1
ATOM 805 O O . LEU A 1 103 ? 6.77 -14.211 -3.576 1 97.69 103 LEU A O 1
ATOM 809 N N . ARG A 1 104 ? 8.047 -16.062 -3.391 1 97.38 104 ARG A N 1
ATOM 810 C CA . ARG A 1 104 ? 8.18 -15.914 -1.944 1 97.38 104 ARG A CA 1
ATOM 811 C C . ARG A 1 104 ? 8.844 -14.586 -1.588 1 97.38 104 ARG A C 1
ATOM 813 O O . ARG A 1 104 ? 8.391 -13.883 -0.683 1 97.38 104 ARG A O 1
ATOM 820 N N . ASP A 1 105 ? 9.875 -14.234 -2.309 1 97.19 105 ASP A N 1
ATOM 821 C CA . ASP A 1 105 ? 10.586 -12.984 -2.057 1 97.19 105 ASP A CA 1
ATOM 822 C C . ASP A 1 105 ? 9.688 -11.773 -2.322 1 97.19 105 ASP A C 1
ATOM 824 O O . ASP A 1 105 ? 9.719 -10.797 -1.577 1 97.19 105 ASP A O 1
ATOM 828 N N . ILE A 1 106 ? 8.992 -11.875 -3.338 1 97.38 106 ILE A N 1
ATOM 829 C CA . ILE A 1 106 ? 8.102 -10.789 -3.715 1 97.38 106 ILE A CA 1
ATOM 830 C C . ILE A 1 106 ? 7.055 -10.578 -2.619 1 97.38 106 ILE A C 1
ATOM 832 O O . ILE A 1 106 ? 6.836 -9.445 -2.176 1 97.38 106 ILE A O 1
ATOM 836 N N . LEU A 1 107 ? 6.414 -11.617 -2.141 1 97.81 107 LEU A N 1
ATOM 837 C CA . LEU A 1 107 ? 5.383 -11.523 -1.114 1 97.81 107 LEU A CA 1
ATOM 838 C C . LEU A 1 107 ? 5.973 -11.047 0.209 1 97.81 107 LEU A C 1
ATOM 840 O O . LEU A 1 107 ? 5.355 -10.258 0.922 1 97.81 107 LEU A O 1
ATOM 844 N N . HIS A 1 108 ? 7.18 -11.5 0.458 1 97.56 108 HIS A N 1
ATOM 845 C CA . HIS A 1 108 ? 7.871 -11.055 1.665 1 97.56 108 HIS A CA 1
ATOM 846 C C . HIS A 1 108 ? 8.148 -9.555 1.626 1 97.56 108 HIS A C 1
ATOM 848 O O . HIS A 1 108 ? 7.953 -8.859 2.625 1 97.56 108 HIS A O 1
ATOM 854 N N . ALA A 1 109 ? 8.609 -9.109 0.528 1 97 109 ALA A N 1
ATOM 855 C CA . ALA A 1 109 ? 8.891 -7.68 0.37 1 97 109 ALA A CA 1
ATOM 856 C C . ALA A 1 109 ? 7.625 -6.848 0.541 1 97 109 ALA A C 1
ATOM 858 O O . ALA A 1 109 ? 7.664 -5.762 1.127 1 97 109 ALA A O 1
ATOM 859 N N . ARG A 1 110 ? 6.527 -7.305 0.043 1 96.56 110 ARG A N 1
ATOM 860 C CA . ARG A 1 110 ? 5.25 -6.613 0.193 1 96.56 110 ARG A CA 1
ATOM 861 C C . ARG A 1 110 ? 4.844 -6.52 1.66 1 96.56 110 ARG A C 1
ATOM 863 O O . ARG A 1 110 ? 4.391 -5.469 2.121 1 96.56 110 ARG A O 1
ATOM 870 N N . VAL A 1 111 ? 4.988 -7.59 2.41 1 97.75 111 VAL A N 1
ATOM 871 C CA . VAL A 1 111 ? 4.664 -7.621 3.832 1 97.75 111 VAL A CA 1
ATOM 872 C C . VAL A 1 111 ? 5.547 -6.629 4.586 1 97.75 111 VAL A C 1
ATOM 874 O O . VAL A 1 111 ? 5.059 -5.852 5.406 1 97.75 111 VAL A O 1
ATOM 877 N N . LYS A 1 112 ? 6.781 -6.652 4.273 1 97.5 112 LYS A N 1
ATOM 878 C CA . LYS A 1 112 ? 7.711 -5.73 4.918 1 97.5 112 LYS A CA 1
ATOM 879 C C . LYS A 1 112 ? 7.348 -4.281 4.621 1 97.5 112 LYS A C 1
ATOM 881 O O . LYS A 1 112 ? 7.367 -3.434 5.52 1 97.5 112 LYS A O 1
ATOM 886 N N . GLY A 1 113 ? 7.082 -4.02 3.354 1 95.75 113 GLY A N 1
ATOM 887 C CA . GLY A 1 113 ? 6.672 -2.674 2.977 1 95.75 113 GLY A CA 1
ATOM 888 C C . GLY A 1 113 ? 5.434 -2.199 3.713 1 95.75 113 GLY A C 1
ATOM 889 O O . GLY A 1 113 ? 5.375 -1.051 4.16 1 95.75 113 GLY A O 1
ATOM 890 N N . CYS A 1 114 ? 4.457 -3.045 3.865 1 96.81 114 CYS A N 1
ATOM 891 C CA . CYS A 1 114 ? 3.24 -2.697 4.594 1 96.81 114 CYS A CA 1
ATOM 892 C C . CYS A 1 114 ? 3.537 -2.461 6.07 1 96.81 114 CYS A C 1
ATOM 894 O O . CYS A 1 114 ? 2.977 -1.552 6.684 1 96.81 114 CYS A O 1
ATOM 896 N N . LYS A 1 115 ? 4.398 -3.23 6.668 1 98 115 LYS A N 1
ATOM 897 C CA . LYS A 1 115 ? 4.785 -3.037 8.062 1 98 115 LYS A CA 1
ATOM 898 C C . LYS A 1 115 ? 5.449 -1.679 8.266 1 98 115 LYS A C 1
ATOM 900 O O . LYS A 1 115 ? 5.145 -0.971 9.227 1 98 115 LYS A O 1
ATOM 905 N N . ASP A 1 116 ? 6.359 -1.298 7.352 1 96.81 116 ASP A N 1
ATOM 906 C CA . ASP A 1 116 ? 7 0.012 7.41 1 96.81 116 ASP A CA 1
ATOM 907 C C . ASP A 1 116 ? 5.965 1.133 7.301 1 96.81 116 ASP A C 1
ATOM 909 O O . ASP A 1 116 ? 6.02 2.105 8.055 1 96.81 116 ASP A O 1
ATOM 913 N N . THR A 1 117 ? 5.09 0.951 6.418 1 96.06 117 THR A N 1
ATOM 914 C CA . THR A 1 117 ? 4.035 1.938 6.211 1 96.06 117 THR A CA 1
ATOM 915 C C . THR A 1 117 ? 3.184 2.092 7.469 1 96.06 117 THR A C 1
ATOM 917 O O . THR A 1 117 ? 2.846 3.211 7.859 1 96.06 117 THR A O 1
ATOM 920 N N . ILE A 1 118 ? 2.781 1.023 8.102 1 98.12 118 ILE A N 1
ATOM 921 C CA . ILE A 1 118 ? 2.025 1.058 9.344 1 98.12 118 ILE A CA 1
ATOM 922 C C . ILE A 1 118 ? 2.809 1.836 10.398 1 98.12 118 ILE A C 1
ATOM 924 O O . ILE A 1 118 ? 2.258 2.713 11.07 1 98.12 118 ILE A O 1
ATOM 928 N N . GLY A 1 119 ? 4.09 1.536 10.508 1 97.81 119 GLY A N 1
ATOM 929 C CA . GLY A 1 119 ? 4.922 2.246 11.469 1 97.81 119 GLY A CA 1
ATOM 930 C C . GLY A 1 119 ? 4.922 3.748 11.258 1 97.81 119 GLY A C 1
ATOM 931 O O . GLY A 1 119 ? 4.746 4.512 12.211 1 97.81 119 GLY A O 1
ATOM 932 N N . PHE A 1 120 ? 5.098 4.168 10.062 1 95.25 120 PHE A N 1
ATOM 933 C CA . PHE A 1 120 ? 5.133 5.59 9.727 1 95.25 120 PHE A CA 1
ATOM 934 C C . PHE A 1 120 ? 3.785 6.242 10.016 1 95.25 120 PHE A C 1
ATOM 936 O O . PHE A 1 120 ? 3.729 7.352 10.555 1 95.25 120 PHE A O 1
ATOM 943 N N . ASN A 1 121 ? 2.734 5.574 9.633 1 96.38 121 ASN A N 1
ATOM 944 C CA . ASN A 1 121 ? 1.411 6.156 9.828 1 96.38 121 ASN A CA 1
ATOM 945 C C . ASN A 1 121 ? 1.017 6.168 11.297 1 96.38 121 ASN A C 1
ATOM 947 O O . ASN A 1 121 ? 0.329 7.086 11.758 1 96.38 121 ASN A O 1
ATOM 951 N N . LEU A 1 122 ? 1.424 5.18 12.047 1 97.94 122 LEU A N 1
ATOM 952 C CA . LEU A 1 122 ? 1.188 5.199 13.484 1 97.94 122 LEU A CA 1
ATOM 953 C C . LEU A 1 122 ? 1.901 6.379 14.133 1 97.94 122 LEU A C 1
ATOM 955 O O . LEU A 1 122 ? 1.348 7.035 15.023 1 97.94 122 LEU A O 1
ATOM 959 N N . ALA A 1 123 ? 3.104 6.684 13.688 1 97.88 123 ALA A N 1
ATOM 960 C CA . ALA A 1 123 ? 3.828 7.848 14.18 1 97.88 123 ALA A CA 1
ATOM 961 C C . ALA A 1 123 ? 3.1 9.141 13.828 1 97.88 123 ALA A C 1
ATOM 963 O O . ALA A 1 123 ? 2.979 10.039 14.664 1 97.88 123 ALA A O 1
ATOM 964 N N . ALA A 1 124 ? 2.656 9.172 12.633 1 97.62 124 ALA A N 1
ATOM 965 C CA . ALA A 1 124 ? 1.906 10.344 12.188 1 97.62 124 ALA A CA 1
ATOM 966 C C . ALA A 1 124 ? 0.627 10.516 13.008 1 97.62 124 ALA A C 1
ATOM 968 O O . ALA A 1 124 ? 0.272 11.641 13.383 1 97.62 124 ALA A O 1
ATOM 969 N N . MET A 1 125 ? -0.016 9.461 13.297 1 97.81 125 MET A N 1
ATOM 970 C CA . MET A 1 125 ? -1.236 9.492 14.094 1 97.81 125 MET A CA 1
ATOM 971 C C . MET A 1 125 ? -0.938 9.938 15.523 1 97.81 125 MET A C 1
ATOM 973 O O . MET A 1 125 ? -1.707 10.695 16.125 1 97.81 125 MET A O 1
ATOM 977 N N . ASP A 1 126 ? 0.129 9.445 16.016 1 97.94 126 ASP A N 1
ATOM 978 C CA . ASP A 1 126 ? 0.542 9.891 17.344 1 97.94 126 ASP A CA 1
ATOM 979 C C . ASP A 1 126 ? 0.826 11.391 17.359 1 97.94 126 ASP A C 1
ATOM 981 O O . ASP A 1 126 ? 0.404 12.102 18.281 1 97.94 126 ASP A O 1
ATOM 985 N N . HIS A 1 127 ? 1.549 11.859 16.422 1 97.5 127 HIS A N 1
ATOM 986 C CA . HIS A 1 127 ? 1.793 13.289 16.266 1 97.5 127 HIS A CA 1
ATOM 987 C C . HIS A 1 127 ? 0.484 14.062 16.203 1 97.5 127 HIS A C 1
ATOM 989 O O . HIS A 1 127 ? 0.339 15.102 16.844 1 97.5 127 HIS A O 1
ATOM 995 N N . LEU A 1 128 ? -0.38 13.609 15.438 1 97.75 128 LEU A N 1
ATOM 996 C CA . LEU A 1 128 ? -1.686 14.234 15.266 1 97.75 128 LEU A CA 1
ATOM 997 C C . LEU A 1 128 ? -2.436 14.305 16.594 1 97.75 128 LEU A C 1
ATOM 999 O O . LEU A 1 128 ? -3.062 15.312 16.906 1 97.75 128 LEU A O 1
ATOM 1003 N N . LYS A 1 129 ? -2.406 13.266 17.297 1 96.94 129 LYS A N 1
ATOM 1004 C CA . LYS A 1 129 ? -3.027 13.219 18.625 1 96.94 129 LYS A CA 1
ATOM 1005 C C . LYS A 1 129 ? -2.445 14.289 19.531 1 96.94 129 LYS A C 1
ATOM 1007 O O . LYS A 1 129 ? -3.186 14.984 20.234 1 96.94 129 LYS A O 1
ATOM 1012 N N . GLN A 1 130 ? -1.147 14.445 19.531 1 96.25 130 GLN A N 1
ATOM 1013 C CA . GLN A 1 130 ? -0.476 15.469 20.328 1 96.25 130 GLN A CA 1
ATOM 1014 C C . GLN A 1 130 ? -0.885 16.875 19.891 1 96.25 130 GLN A C 1
ATOM 1016 O O . GLN A 1 130 ? -1.146 17.734 20.719 1 96.25 130 GLN A O 1
ATOM 1021 N N . LEU A 1 131 ? -0.87 17.031 18.656 1 96.06 131 LEU A N 1
ATOM 1022 C CA . LEU A 1 131 ? -1.279 18.297 18.062 1 96.06 131 LEU A CA 1
ATOM 1023 C C . LEU A 1 131 ? -2.68 18.688 18.531 1 96.06 131 LEU A C 1
ATOM 1025 O O . LEU A 1 131 ? -2.91 19.828 18.938 1 96.06 131 LEU A O 1
ATOM 1029 N N . MET A 1 132 ? -3.551 17.781 18.5 1 95.88 132 MET A N 1
ATOM 1030 C CA . MET A 1 132 ? -4.93 18.047 18.891 1 95.88 132 MET A CA 1
ATOM 1031 C C . MET A 1 132 ? -5.02 18.328 20.391 1 95.88 132 MET A C 1
ATOM 1033 O O . MET A 1 132 ? -5.824 19.172 20.812 1 95.88 132 MET A O 1
ATOM 1037 N N . ALA A 1 133 ? -4.223 17.688 21.156 1 95.5 133 ALA A N 1
ATOM 1038 C CA . ALA A 1 133 ? -4.176 17.938 22.594 1 95.5 133 ALA A CA 1
ATOM 1039 C C . ALA A 1 133 ? -3.674 19.359 22.891 1 95.5 133 ALA A C 1
ATOM 1041 O O . ALA A 1 133 ? -4.23 20.062 23.734 1 95.5 133 ALA A O 1
ATOM 1042 N N . LEU A 1 134 ? -2.664 19.719 22.203 1 94.19 134 LEU A N 1
ATOM 1043 C CA . LEU A 1 134 ? -2.109 21.062 22.359 1 94.19 134 LEU A CA 1
ATOM 1044 C C . LEU A 1 134 ? -3.123 22.125 21.938 1 94.19 134 LEU A C 1
ATOM 1046 O O . LEU A 1 134 ? -3.236 23.172 22.594 1 94.19 134 LEU A O 1
ATOM 1050 N N . GLN A 1 135 ? -3.721 21.828 20.844 1 93 135 GLN A N 1
ATOM 1051 C CA . GLN A 1 135 ? -4.758 22.75 20.375 1 93 135 GLN A CA 1
ATOM 1052 C C . GLN A 1 135 ? -5.82 22.969 21.453 1 93 135 GLN A C 1
ATOM 1054 O O . GLN A 1 135 ? -6.258 24.109 21.672 1 93 135 GLN A O 1
ATOM 1059 N N . ASN A 1 136 ? -6.273 21.938 22.109 1 90.81 136 ASN A N 1
ATOM 1060 C CA . ASN A 1 136 ? -7.254 22 23.188 1 90.81 136 ASN A CA 1
ATOM 1061 C C . ASN A 1 136 ? -6.73 22.812 24.359 1 90.81 136 ASN A C 1
ATOM 1063 O O . ASN A 1 136 ? -7.465 23.609 24.953 1 90.81 136 ASN A O 1
ATOM 1067 N N . LEU A 1 137 ? -5.566 22.656 24.719 1 89.94 137 LEU A N 1
ATOM 1068 C CA . LEU A 1 137 ? -4.945 23.375 25.828 1 89.94 137 LEU A CA 1
ATOM 1069 C C . LEU A 1 137 ? -4.859 24.859 25.531 1 89.94 137 LEU A C 1
ATOM 1071 O O . LEU A 1 137 ? -5.121 25.688 26.406 1 89.94 137 LEU A O 1
ATOM 1075 N N . MET A 1 138 ? -4.43 25.203 24.359 1 87.44 138 MET A N 1
ATOM 1076 C CA . MET A 1 138 ? -4.324 26.594 23.969 1 87.44 138 MET A CA 1
ATOM 1077 C C . MET A 1 138 ? -5.691 27.281 23.984 1 87.44 138 MET A C 1
ATOM 1079 O O . MET A 1 138 ? -5.809 28.438 24.406 1 87.44 138 MET A O 1
ATOM 1083 N N . HIS A 1 139 ? -6.641 26.531 23.547 1 83.69 139 HIS A N 1
ATOM 1084 C CA . HIS A 1 139 ? -7.992 27.078 23.547 1 83.69 139 HIS A CA 1
ATOM 1085 C C . HIS A 1 139 ? -8.508 27.312 24.969 1 83.69 139 HIS A C 1
ATOM 1087 O O . HIS A 1 139 ? -9.102 28.344 25.25 1 83.69 139 HIS A O 1
ATOM 1093 N N . LEU A 1 140 ? -8.273 26.453 25.859 1 85.12 140 LEU A N 1
ATOM 1094 C CA . LEU A 1 140 ? -8.695 26.578 27.25 1 85.12 140 LEU A CA 1
ATOM 1095 C C . LEU A 1 140 ? -7.957 27.719 27.953 1 85.12 140 LEU A C 1
ATOM 1097 O O . LEU A 1 140 ? -8.539 28.453 28.766 1 85.12 140 LEU A O 1
ATOM 1101 N N . SER A 1 141 ? -6.719 27.906 27.656 1 83.06 141 SER A N 1
ATOM 1102 C CA . SER A 1 141 ? -5.918 28.984 28.25 1 83.06 141 SER A CA 1
ATOM 1103 C C . SER A 1 141 ? -6.395 30.359 27.781 1 83.06 141 SER A C 1
ATOM 1105 O O . SER A 1 141 ? -6.395 31.312 28.562 1 83.06 141 SER A O 1
ATOM 1107 N N . GLU A 1 142 ? -6.828 30.5 26.625 1 77.06 142 GLU A N 1
ATOM 1108 C CA . GLU A 1 142 ? -7.324 31.766 26.094 1 77.06 142 GLU A CA 1
ATOM 1109 C C . GLU A 1 142 ? -8.672 32.125 26.703 1 77.06 142 GLU A C 1
ATOM 1111 O O . GLU A 1 142 ? -8.945 33.312 26.938 1 77.06 142 GLU A O 1
ATOM 1116 N N . MET A 1 143 ? -9.398 31.156 26.969 1 77.44 143 MET A N 1
ATOM 1117 C CA . MET A 1 143 ? -10.703 31.391 27.578 1 77.44 143 MET A CA 1
ATOM 1118 C C . MET A 1 143 ? -10.555 31.812 29.031 1 77.44 143 MET A C 1
ATOM 1120 O O . MET A 1 143 ? -11.406 32.531 29.562 1 77.44 143 MET A O 1
ATOM 1124 N N . GLN A 1 144 ? -9.594 31.438 29.75 1 76.12 144 GLN A N 1
ATOM 1125 C CA . GLN A 1 144 ? -9.391 31.766 31.156 1 76.12 144 GLN A CA 1
ATOM 1126 C C . GLN A 1 144 ? -8.633 33.062 31.312 1 76.12 144 GLN A C 1
ATOM 1128 O O . GLN A 1 144 ? -8.516 33.594 32.438 1 76.12 144 GLN A O 1
ATOM 1133 N N . ARG A 1 145 ? -8.094 33.719 30.297 1 70.44 145 ARG A N 1
ATOM 1134 C CA . ARG A 1 145 ? -7.395 35 30.453 1 70.44 145 ARG A CA 1
ATOM 1135 C C . ARG A 1 145 ? -8.344 36.094 30.969 1 70.44 145 ARG A C 1
ATOM 1137 O O . ARG A 1 145 ? -9.383 36.344 30.344 1 70.44 145 ARG A O 1
ATOM 1144 N N . PRO A 1 146 ? -8.148 36.625 32.156 1 64 146 PRO A N 1
ATOM 1145 C CA . PRO A 1 146 ? -8.984 37.719 32.719 1 64 146 PRO A CA 1
ATOM 1146 C C . PRO A 1 146 ? -8.93 38.969 31.859 1 64 146 PRO A C 1
ATOM 1148 O O . PRO A 1 146 ? -7.91 39.281 31.234 1 64 146 PRO A O 1
ATOM 1151 N N . ASN A 1 147 ? -10.078 39.312 31.203 1 58.56 147 ASN A N 1
ATOM 1152 C CA . ASN A 1 147 ? -10.195 40.656 30.641 1 58.56 147 ASN A CA 1
ATOM 1153 C C . ASN A 1 147 ? -9.727 41.719 31.609 1 58.56 147 ASN A C 1
ATOM 1155 O O . ASN A 1 147 ? -10.289 41.875 32.688 1 58.56 147 ASN A O 1
ATOM 1159 N N . TYR A 1 148 ? -8.492 42.062 31.734 1 45.03 148 TYR A N 1
ATOM 1160 C CA . TYR A 1 148 ? -8.195 43.312 32.438 1 45.03 148 TYR A CA 1
ATOM 1161 C C . TYR A 1 148 ? -8.516 44.5 31.531 1 45.03 148 TYR A C 1
ATOM 1163 O O . TYR A 1 148 ? -8.422 44.438 30.312 1 45.03 148 TYR A O 1
ATOM 1171 N N . MET B 1 1 ? 19.875 40.281 -2.557 1 37.03 1 MET B N 1
ATOM 1172 C CA . MET B 1 1 ? 19.891 38.844 -2.309 1 37.03 1 MET B CA 1
ATOM 1173 C C . MET B 1 1 ? 18.531 38.375 -1.806 1 37.03 1 MET B C 1
ATOM 1175 O O . MET B 1 1 ? 18.156 37.219 -2.021 1 37.03 1 MET B O 1
ATOM 1179 N N . ALA B 1 2 ? 17.812 39.188 -1.108 1 50.66 2 ALA B N 1
ATOM 1180 C CA . ALA B 1 2 ? 16.484 38.906 -0.561 1 50.66 2 ALA B CA 1
ATOM 1181 C C . ALA B 1 2 ? 15.43 38.938 -1.656 1 50.66 2 ALA B C 1
ATOM 1183 O O . ALA B 1 2 ? 14.469 38.188 -1.625 1 50.66 2 ALA B O 1
ATOM 1184 N N . GLU B 1 3 ? 15.633 39.656 -2.701 1 48.34 3 GLU B N 1
ATOM 1185 C CA . GLU B 1 3 ? 14.617 39.844 -3.734 1 48.34 3 GLU B CA 1
ATOM 1186 C C . GLU B 1 3 ? 14.5 38.594 -4.613 1 48.34 3 GLU B C 1
ATOM 1188 O O . GLU B 1 3 ? 13.445 38.344 -5.199 1 48.34 3 GLU B O 1
ATOM 1193 N N . HIS B 1 4 ? 15.633 37.938 -4.852 1 48.38 4 HIS B N 1
ATOM 1194 C CA . HIS B 1 4 ? 15.594 36.75 -5.703 1 48.38 4 HIS B CA 1
ATOM 1195 C C . HIS B 1 4 ? 14.859 35.594 -5.023 1 48.38 4 HIS B C 1
ATOM 1197 O O . HIS B 1 4 ? 14.18 34.812 -5.688 1 48.38 4 HIS B O 1
ATOM 1203 N N . LYS B 1 5 ? 14.891 35.562 -3.674 1 42.38 5 LYS B N 1
ATOM 1204 C CA . LYS B 1 5 ? 14.195 34.469 -2.994 1 42.38 5 LYS B CA 1
ATOM 1205 C C . LYS B 1 5 ? 12.68 34.656 -3.055 1 42.38 5 LYS B C 1
ATOM 1207 O O . LYS B 1 5 ? 11.93 33.688 -3.113 1 42.38 5 LYS B O 1
ATOM 1212 N N . GLU B 1 6 ? 12.328 35.938 -3.066 1 44.88 6 GLU B N 1
ATOM 1213 C CA . GLU B 1 6 ? 10.891 36.156 -3.117 1 44.88 6 GLU B CA 1
ATOM 1214 C C . GLU B 1 6 ? 10.32 35.812 -4.488 1 44.88 6 GLU B C 1
ATOM 1216 O O . GLU B 1 6 ? 9.156 35.438 -4.602 1 44.88 6 GLU B O 1
ATOM 1221 N N . GLU B 1 7 ? 11.094 36.062 -5.496 1 43.25 7 GLU B N 1
ATOM 1222 C CA . GLU B 1 7 ? 10.602 35.781 -6.836 1 43.25 7 GLU B CA 1
ATOM 1223 C C . GLU B 1 7 ? 10.461 34.281 -7.047 1 43.25 7 GLU B C 1
ATOM 1225 O O . GLU B 1 7 ? 9.516 33.812 -7.691 1 43.25 7 GLU B O 1
ATOM 1230 N N . LYS B 1 8 ? 11.453 33.594 -6.461 1 45.16 8 LYS B N 1
ATOM 1231 C CA . LYS B 1 8 ? 11.328 32.125 -6.617 1 45.16 8 LYS B CA 1
ATOM 1232 C C . LYS B 1 8 ? 10.172 31.594 -5.781 1 45.16 8 LYS B C 1
ATOM 1234 O O . LYS B 1 8 ? 9.656 30.516 -6.059 1 45.16 8 LYS B O 1
ATOM 1239 N N . ARG B 1 9 ? 9.867 32.25 -4.684 1 41.47 9 ARG B N 1
ATOM 1240 C CA . ARG B 1 9 ? 8.719 31.812 -3.902 1 41.47 9 ARG B CA 1
ATOM 1241 C C . ARG B 1 9 ? 7.414 32.156 -4.609 1 41.47 9 ARG B C 1
ATOM 1243 O O . ARG B 1 9 ? 6.449 31.375 -4.535 1 41.47 9 ARG B O 1
ATOM 1250 N N . ARG B 1 10 ? 7.379 33.312 -5.258 1 43.66 10 ARG B N 1
ATOM 1251 C CA . ARG B 1 10 ? 6.191 33.719 -6.012 1 43.66 10 ARG B CA 1
ATOM 1252 C C . ARG B 1 10 ? 6.074 32.906 -7.305 1 43.66 10 ARG B C 1
ATOM 1254 O O . ARG B 1 10 ? 4.973 32.688 -7.816 1 43.66 10 ARG B O 1
ATOM 1261 N N . GLY B 1 11 ? 7.164 32.562 -7.836 1 43.56 11 GLY B N 1
ATOM 1262 C CA . GLY B 1 11 ? 7.137 31.766 -9.07 1 43.56 11 GLY B CA 1
ATOM 1263 C C . GLY B 1 11 ? 6.555 30.375 -8.883 1 43.56 11 GLY B C 1
ATOM 1264 O O . GLY B 1 11 ? 5.82 29.891 -9.742 1 43.56 11 GLY B O 1
ATOM 1265 N N . ASN B 1 12 ? 6.922 29.797 -7.785 1 45.72 12 ASN B N 1
ATOM 1266 C CA . ASN B 1 12 ? 6.387 28.453 -7.598 1 45.72 12 ASN B CA 1
ATOM 1267 C C . ASN B 1 12 ? 4.918 28.484 -7.188 1 45.72 12 ASN B C 1
ATOM 1269 O O . ASN B 1 12 ? 4.137 27.625 -7.598 1 45.72 12 ASN B O 1
ATOM 1273 N N . SER B 1 13 ? 4.543 29.547 -6.379 1 45.62 13 SER B N 1
ATOM 1274 C CA . SER B 1 13 ? 3.121 29.719 -6.098 1 45.62 13 SER B CA 1
ATOM 1275 C C . SER B 1 13 ? 2.355 30.125 -7.352 1 45.62 13 SER B C 1
ATOM 1277 O O . SER B 1 13 ? 1.199 29.734 -7.531 1 45.62 13 SER B O 1
ATOM 1279 N N . ALA B 1 14 ? 2.928 31.062 -8.117 1 45.44 14 ALA B N 1
ATOM 1280 C CA . ALA B 1 14 ? 2.334 31.531 -9.367 1 45.44 14 ALA B CA 1
ATOM 1281 C C . ALA B 1 14 ? 2.18 30.391 -10.367 1 45.44 14 ALA B C 1
ATOM 1283 O O . ALA B 1 14 ? 1.192 30.344 -11.102 1 45.44 14 ALA B O 1
ATOM 1284 N N . GLU B 1 15 ? 3.113 29.531 -10.406 1 47.16 15 GLU B N 1
ATOM 1285 C CA . GLU B 1 15 ? 3.025 28.406 -11.32 1 47.16 15 GLU B CA 1
ATOM 1286 C C . GLU B 1 15 ? 1.849 27.484 -10.969 1 47.16 15 GLU B C 1
ATOM 1288 O O . GLU B 1 15 ? 1.185 26.953 -11.859 1 47.16 15 GLU B O 1
ATOM 1293 N N . PHE B 1 16 ? 1.647 27.5 -9.695 1 47.72 16 PHE B N 1
ATOM 1294 C CA . PHE B 1 16 ? 0.484 26.703 -9.32 1 47.72 16 PHE B CA 1
ATOM 1295 C C . PHE B 1 16 ? -0.806 27.406 -9.742 1 47.72 16 PHE B C 1
ATOM 1297 O O . PHE B 1 16 ? -1.739 26.75 -10.219 1 47.72 16 PHE B O 1
ATOM 1304 N N . ARG B 1 17 ? -0.862 28.734 -9.594 1 45.28 17 ARG B N 1
ATOM 1305 C CA . ARG B 1 17 ? -2.076 29.469 -9.93 1 45.28 17 ARG B CA 1
ATOM 1306 C C . ARG B 1 17 ? -2.348 29.438 -11.43 1 45.28 17 ARG B C 1
ATOM 1308 O O . ARG B 1 17 ? -3.5 29.312 -11.852 1 45.28 17 ARG B O 1
ATOM 1315 N N . SER B 1 18 ? -1.331 29.75 -12.125 1 46.69 18 SER B N 1
ATOM 1316 C CA . SER B 1 18 ? -1.533 29.984 -13.555 1 46.69 18 SER B CA 1
ATOM 1317 C C . SER B 1 18 ? -1.983 28.703 -14.258 1 46.69 18 SER B C 1
ATOM 1319 O O . SER B 1 18 ? -2.816 28.766 -15.164 1 46.69 18 SER B O 1
ATOM 1321 N N . HIS B 1 19 ? -1.563 27.609 -13.844 1 47.94 19 HIS B N 1
ATOM 1322 C CA . HIS B 1 19 ? -1.873 26.391 -14.57 1 47.94 19 HIS B CA 1
ATOM 1323 C C . HIS B 1 19 ? -3.275 25.891 -14.234 1 47.94 19 HIS B C 1
ATOM 1325 O O . HIS B 1 19 ? -3.738 24.891 -14.805 1 47.94 19 HIS B O 1
ATOM 1331 N N . PHE B 1 20 ? -3.873 26.484 -13.227 1 45.88 20 PHE B N 1
ATOM 1332 C CA . PHE B 1 20 ? -5.215 26.094 -12.812 1 45.88 20 PHE B CA 1
ATOM 1333 C C . PHE B 1 20 ? -6.203 26.266 -13.961 1 45.88 20 PHE B C 1
ATOM 1335 O O . PHE B 1 20 ? -7.125 25.453 -14.117 1 45.88 20 PHE B O 1
ATOM 1342 N N . THR B 1 21 ? -6.051 27.281 -14.656 1 47.72 21 THR B N 1
ATOM 1343 C CA . THR B 1 21 ? -7.066 27.719 -15.609 1 47.72 21 THR B CA 1
ATOM 1344 C C . THR B 1 21 ? -7.133 26.781 -16.797 1 47.72 21 THR B C 1
ATOM 1346 O O . THR B 1 21 ? -8.188 26.625 -17.422 1 47.72 21 THR B O 1
ATOM 1349 N N . MET B 1 22 ? -6.133 26.172 -17.047 1 46.78 22 MET B N 1
ATOM 1350 C CA . MET B 1 22 ? -6.18 25.625 -18.406 1 46.78 22 MET B CA 1
ATOM 1351 C C . MET B 1 22 ? -6.906 24.297 -18.453 1 46.78 22 MET B C 1
ATOM 1353 O O . MET B 1 22 ? -7.461 23.906 -19.484 1 46.78 22 MET B O 1
ATOM 1357 N N . LYS B 1 23 ? -6.844 23.516 -17.422 1 52.66 23 LYS B N 1
ATOM 1358 C CA . LYS B 1 23 ? -7.328 22.172 -17.75 1 52.66 23 LYS B CA 1
ATOM 1359 C C . LYS B 1 23 ? -8.758 21.969 -17.266 1 52.66 23 LYS B C 1
ATOM 1361 O O . LYS B 1 23 ? -9.32 20.875 -17.391 1 52.66 23 LYS B O 1
ATOM 1366 N N . GLY B 1 24 ? -9.492 23.062 -17.078 1 56.03 24 GLY B N 1
ATOM 1367 C CA . GLY B 1 24 ? -10.883 22.953 -16.703 1 56.03 24 GLY B CA 1
ATOM 1368 C C . GLY B 1 24 ? -11.094 22.188 -15.406 1 56.03 24 GLY B C 1
ATOM 1369 O O . GLY B 1 24 ? -12.203 21.75 -15.109 1 56.03 24 GLY B O 1
ATOM 1370 N N . LEU B 1 25 ? -10.102 21.766 -14.82 1 58.34 25 LEU B N 1
ATOM 1371 C CA . LEU B 1 25 ? -10.258 21 -13.586 1 58.34 25 LEU B CA 1
ATOM 1372 C C . LEU B 1 25 ? -10.539 21.922 -12.406 1 58.34 25 LEU B C 1
ATOM 1374 O O . LEU B 1 25 ? -10.109 23.078 -12.406 1 58.34 25 LEU B O 1
ATOM 1378 N N . ALA B 1 26 ? -11.422 21.391 -11.586 1 62.44 26 ALA B N 1
ATOM 1379 C CA . ALA B 1 26 ? -11.602 22.109 -10.328 1 62.44 26 ALA B CA 1
ATOM 1380 C C . ALA B 1 26 ? -10.266 22.328 -9.625 1 62.44 26 ALA B C 1
ATOM 1382 O O . ALA B 1 26 ? -9.336 21.531 -9.789 1 62.44 26 ALA B O 1
ATOM 1383 N N . PRO B 1 27 ? -10.117 23.438 -9.086 1 60.91 27 PRO B N 1
ATOM 1384 C CA . PRO B 1 27 ? -8.859 23.75 -8.398 1 60.91 27 PRO B CA 1
ATOM 1385 C C . PRO B 1 27 ? -8.32 22.578 -7.586 1 60.91 27 PRO B C 1
ATOM 1387 O O . PRO B 1 27 ? -7.117 22.312 -7.598 1 60.91 27 PRO B O 1
ATOM 1390 N N . SER B 1 28 ? -9.234 21.859 -6.98 1 64.81 28 SER B N 1
ATOM 1391 C CA . SER B 1 28 ? -8.82 20.719 -6.168 1 64.81 28 SER B CA 1
ATOM 1392 C C . SER B 1 28 ? -8.234 19.609 -7.031 1 64.81 28 SER B C 1
ATOM 1394 O O . SER B 1 28 ? -7.246 18.984 -6.652 1 64.81 28 SER B O 1
ATOM 1396 N N . GLU B 1 29 ? -8.859 19.438 -8.125 1 68.5 29 GLU B N 1
ATOM 1397 C CA . GLU B 1 29 ? -8.391 18.375 -9.016 1 68.5 29 GLU B CA 1
ATOM 1398 C C . GLU B 1 29 ? -7.027 18.719 -9.609 1 68.5 29 GLU B C 1
ATOM 1400 O O . GLU B 1 29 ? -6.199 17.844 -9.828 1 68.5 29 GLU B O 1
ATOM 1405 N N . TYR B 1 30 ? -6.848 19.938 -9.766 1 68.25 30 TYR B N 1
ATOM 1406 C CA . TYR B 1 30 ? -5.566 20.406 -10.297 1 68.25 30 TYR B CA 1
ATOM 1407 C C . TYR B 1 30 ? -4.445 20.156 -9.297 1 68.25 30 TYR B C 1
ATOM 1409 O O . TYR B 1 30 ? -3.365 19.688 -9.664 1 68.25 30 TYR B O 1
ATOM 1417 N N . ILE B 1 31 ? -4.766 20.469 -8.125 1 71.88 31 ILE B N 1
ATOM 1418 C CA . ILE B 1 31 ? -3.766 20.297 -7.074 1 71.88 31 ILE B CA 1
ATOM 1419 C C . ILE B 1 31 ? -3.395 18.812 -6.965 1 71.88 31 ILE B C 1
ATOM 1421 O O . ILE B 1 31 ? -2.213 18.469 -6.887 1 71.88 31 ILE B O 1
ATOM 1425 N N . LEU B 1 32 ? -4.484 18.078 -7.074 1 72.25 32 LEU B N 1
ATOM 1426 C CA . LEU B 1 32 ? -4.238 16.641 -6.984 1 72.25 32 LEU B CA 1
ATOM 1427 C C . LEU B 1 32 ? -3.41 16.156 -8.172 1 72.25 32 LEU B C 1
ATOM 1429 O O . LEU B 1 32 ? -2.49 15.359 -8 1 72.25 32 LEU B O 1
ATOM 1433 N N . ALA B 1 33 ? -3.748 16.656 -9.258 1 73.38 33 ALA B N 1
ATOM 1434 C CA . ALA B 1 33 ? -2.992 16.281 -10.453 1 73.38 33 ALA B CA 1
ATOM 1435 C C . ALA B 1 33 ? -1.539 16.734 -10.344 1 73.38 33 ALA B C 1
ATOM 1437 O O . ALA B 1 33 ? -0.625 16 -10.734 1 73.38 33 ALA B O 1
ATOM 1438 N N . ALA B 1 34 ? -1.38 17.859 -9.812 1 72.31 34 ALA B N 1
ATOM 1439 C CA . ALA B 1 34 ? -0.038 18.422 -9.68 1 72.31 34 ALA B CA 1
ATOM 1440 C C . ALA B 1 34 ? 0.807 17.609 -8.711 1 72.31 34 ALA B C 1
ATOM 1442 O O . ALA B 1 34 ? 2.006 17.422 -8.922 1 72.31 34 ALA B O 1
ATOM 1443 N N . VAL B 1 35 ? 0.122 17.094 -7.766 1 75.31 35 VAL B N 1
ATOM 1444 C CA . VAL B 1 35 ? 0.91 16.391 -6.754 1 75.31 35 VAL B CA 1
ATOM 1445 C C . VAL B 1 35 ? 1.003 14.914 -7.094 1 75.31 35 VAL B C 1
ATOM 1447 O O . VAL B 1 35 ? 1.903 14.219 -6.621 1 75.31 35 VAL B O 1
ATOM 1450 N N . SER B 1 36 ? 0.003 14.477 -7.895 1 72.5 36 SER B N 1
ATOM 1451 C CA . SER B 1 36 ? 0.015 13.07 -8.281 1 72.5 36 SER B CA 1
ATOM 1452 C C . SER B 1 36 ? 1.201 12.758 -9.18 1 72.5 36 SER B C 1
ATOM 1454 O O . SER B 1 36 ? 1.667 11.617 -9.227 1 72.5 36 SER B O 1
ATOM 1456 N N . GLY B 1 37 ? 1.598 13.766 -9.883 1 70.31 37 GLY B N 1
ATOM 1457 C CA . GLY B 1 37 ? 2.711 13.594 -10.797 1 70.31 37 GLY B CA 1
ATOM 1458 C C . GLY B 1 37 ? 4.066 13.68 -10.117 1 70.31 37 GLY B C 1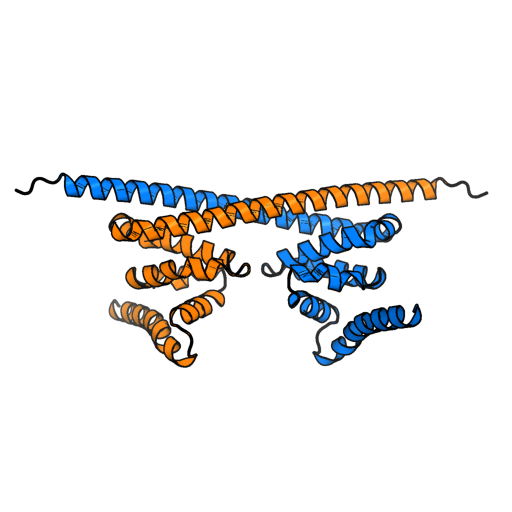
ATOM 1459 O O . GLY B 1 37 ? 5.094 13.375 -10.727 1 70.31 37 GLY B O 1
ATOM 1460 N N . VAL B 1 38 ? 4.09 14.031 -8.953 1 64.88 38 VAL B N 1
ATOM 1461 C CA . VAL B 1 38 ? 5.344 14.227 -8.234 1 64.88 38 VAL B CA 1
ATOM 1462 C C . VAL B 1 38 ? 5.809 12.898 -7.641 1 64.88 38 VAL B C 1
ATOM 1464 O O . VAL B 1 38 ? 5 12.141 -7.094 1 64.88 38 VAL B O 1
ATOM 1467 N N . LYS B 1 39 ? 7.031 12.688 -7.969 1 64 39 LYS B N 1
ATOM 1468 C CA . LYS B 1 39 ? 7.641 11.523 -7.336 1 64 39 LYS B CA 1
ATOM 1469 C C . LYS B 1 39 ? 7.566 11.625 -5.812 1 64 39 LYS B C 1
ATOM 1471 O O . LYS B 1 39 ? 7.676 12.711 -5.25 1 64 39 LYS B O 1
ATOM 1476 N N . THR B 1 40 ? 7.379 10.531 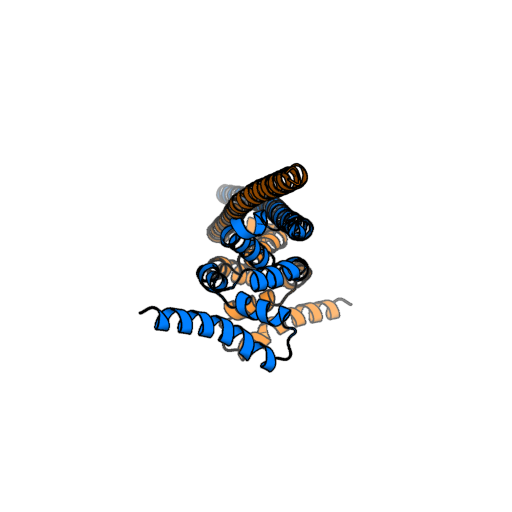-5.145 1 61.66 40 THR B N 1
ATOM 1477 C CA . THR B 1 40 ? 7.203 10.461 -3.695 1 61.66 40 THR B CA 1
ATOM 1478 C C . THR B 1 40 ? 8.305 11.242 -2.98 1 61.66 40 THR B C 1
ATOM 1480 O O . THR B 1 40 ? 8.031 12.008 -2.053 1 61.66 40 THR B O 1
ATOM 1483 N N . ASN B 1 41 ? 9.469 11.148 -3.502 1 62.91 41 ASN B N 1
ATOM 1484 C CA . ASN B 1 41 ? 10.602 11.742 -2.797 1 62.91 41 ASN B CA 1
ATOM 1485 C C . ASN B 1 41 ? 10.625 13.258 -2.943 1 62.91 41 ASN B C 1
ATOM 1487 O O . ASN B 1 41 ? 11.234 13.953 -2.131 1 62.91 41 ASN B O 1
ATOM 1491 N N . ASP B 1 42 ? 9.883 13.812 -3.857 1 80.44 42 ASP B N 1
ATOM 1492 C CA . ASP B 1 42 ? 9.945 15.25 -4.098 1 80.44 42 ASP B CA 1
ATOM 1493 C C . ASP B 1 42 ? 8.688 15.945 -3.572 1 80.44 42 ASP B C 1
ATOM 1495 O O . ASP B 1 42 ? 8.609 17.172 -3.566 1 80.44 42 ASP B O 1
ATOM 1499 N N . LEU B 1 43 ? 7.836 15.234 -3.049 1 84.81 43 LEU B N 1
ATOM 1500 C CA . LEU B 1 43 ? 6.551 15.773 -2.625 1 84.81 43 LEU B CA 1
ATOM 1501 C C . LEU B 1 43 ? 6.727 16.797 -1.515 1 84.81 43 LEU B C 1
ATOM 1503 O O . LEU B 1 43 ? 6.133 17.875 -1.562 1 84.81 43 LEU B O 1
ATOM 1507 N N . GLU B 1 44 ? 7.652 16.547 -0.634 1 87.44 44 GLU B N 1
ATOM 1508 C CA . GLU B 1 44 ? 7.887 17.453 0.48 1 87.44 44 GLU B CA 1
ATOM 1509 C C . GLU B 1 44 ? 8.359 18.828 -0.016 1 87.44 44 GLU B C 1
ATOM 1511 O O . GLU B 1 44 ? 7.867 19.859 0.437 1 87.44 44 GLU B O 1
ATOM 1516 N N . GLN B 1 45 ? 9.211 18.797 -0.928 1 85.06 45 GLN B N 1
ATOM 1517 C CA . GLN B 1 45 ? 9.75 20.047 -1.466 1 85.06 45 GLN B CA 1
ATOM 1518 C C . GLN B 1 45 ? 8.664 20.859 -2.18 1 85.06 45 GLN B C 1
ATOM 1520 O O . GLN B 1 45 ? 8.641 22.078 -2.09 1 85.06 45 GLN B O 1
ATOM 1525 N N . THR B 1 46 ? 7.816 20.156 -2.836 1 84.44 46 THR B N 1
ATOM 1526 C CA . THR B 1 46 ? 6.727 20.797 -3.566 1 84.44 46 THR B CA 1
ATOM 1527 C C . THR B 1 46 ? 5.73 21.438 -2.602 1 84.44 46 THR B C 1
ATOM 1529 O O . THR B 1 46 ? 5.242 22.547 -2.844 1 84.44 46 THR B O 1
ATOM 1532 N N . LEU B 1 47 ? 5.523 20.891 -1.495 1 89.25 47 LEU B N 1
ATOM 1533 C CA . LEU B 1 47 ? 4.488 21.344 -0.569 1 89.25 47 LEU B CA 1
ATOM 1534 C C . LEU B 1 47 ? 5.035 22.391 0.398 1 89.25 47 LEU B C 1
ATOM 1536 O O . LEU B 1 47 ? 4.27 23.172 0.964 1 89.25 47 LEU B O 1
ATOM 1540 N N . LEU B 1 48 ? 6.332 22.375 0.522 1 88.94 48 LEU B N 1
ATOM 1541 C CA . LEU B 1 48 ? 6.992 23.25 1.479 1 88.94 48 LEU B CA 1
ATOM 1542 C C . LEU B 1 48 ? 6.758 24.719 1.119 1 88.94 48 LEU B C 1
ATOM 1544 O O . LEU B 1 48 ? 6.711 25.578 2.002 1 88.94 48 LEU B O 1
ATOM 1548 N N . ALA B 1 49 ? 6.559 24.969 -0.05 1 85.12 49 ALA B N 1
ATOM 1549 C CA . ALA B 1 49 ? 6.465 26.359 -0.512 1 85.12 49 ALA B CA 1
ATOM 1550 C C . ALA B 1 49 ? 5.039 26.891 -0.384 1 85.12 49 ALA B C 1
ATOM 1552 O O . ALA B 1 49 ? 4.785 28.078 -0.594 1 85.12 49 ALA B O 1
ATOM 1553 N N . LEU B 1 50 ? 4.164 26.078 -0.013 1 87.38 50 LEU B N 1
ATOM 1554 C CA . LEU B 1 50 ? 2.768 26.484 0.06 1 87.38 50 LEU B CA 1
ATOM 1555 C C . LEU B 1 50 ? 2.465 27.156 1.396 1 87.38 50 LEU B C 1
ATOM 1557 O O . LEU B 1 50 ? 2.768 26.594 2.455 1 87.38 50 LEU B O 1
ATOM 1561 N N . PRO B 1 51 ? 1.875 28.406 1.315 1 91.69 51 PRO B N 1
ATOM 1562 C CA . PRO B 1 51 ? 1.44 29.031 2.57 1 91.69 51 PRO B CA 1
ATOM 1563 C C . PRO B 1 51 ? 0.343 28.234 3.271 1 91.69 51 PRO B C 1
ATOM 1565 O O . PRO B 1 51 ? -0.306 27.391 2.646 1 91.69 51 PRO B O 1
ATOM 1568 N N . PHE B 1 52 ? 0.113 28.547 4.566 1 95.5 52 PHE B N 1
ATOM 1569 C CA . PHE B 1 52 ? -0.792 27.781 5.426 1 95.5 52 PHE B CA 1
ATOM 1570 C C . PHE B 1 52 ? -2.199 27.766 4.84 1 95.5 52 PHE B C 1
ATOM 1572 O O . PHE B 1 52 ? -2.848 26.719 4.812 1 95.5 52 PHE B O 1
ATOM 1579 N N . ALA B 1 53 ? -2.666 28.844 4.371 1 92.38 53 ALA B N 1
ATOM 1580 C CA . ALA B 1 53 ? -4.02 28.922 3.83 1 92.38 53 ALA B CA 1
ATOM 1581 C C . ALA B 1 53 ? -4.199 27.969 2.658 1 92.38 53 ALA B C 1
ATOM 1583 O O . ALA B 1 53 ? -5.223 27.281 2.557 1 92.38 53 ALA B O 1
ATOM 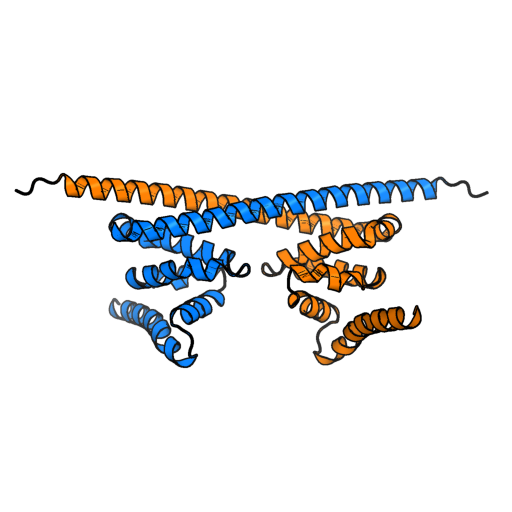1584 N N . ASP B 1 54 ? -3.217 27.875 1.818 1 88.81 54 ASP B N 1
ATOM 1585 C CA . ASP B 1 54 ? -3.26 26.969 0.677 1 88.81 54 ASP B CA 1
ATOM 1586 C C . ASP B 1 54 ? -3.178 25.516 1.13 1 88.81 54 ASP B C 1
ATOM 1588 O O . ASP B 1 54 ? -3.848 24.641 0.568 1 88.81 54 ASP B O 1
ATOM 1592 N N . ALA B 1 55 ? -2.367 25.297 2.098 1 92.69 55 ALA B N 1
ATOM 1593 C CA . ALA B 1 55 ? -2.264 23.953 2.666 1 92.69 55 ALA B CA 1
ATOM 1594 C C . ALA B 1 55 ? -3.609 23.484 3.215 1 92.69 55 ALA B C 1
ATOM 1596 O O . ALA B 1 55 ? -4.012 22.344 2.994 1 92.69 55 ALA B O 1
ATOM 1597 N N . LEU B 1 56 ? -4.305 24.375 3.855 1 94.44 56 LEU B N 1
ATOM 1598 C CA . LEU B 1 56 ? -5.602 24.016 4.434 1 94.44 56 LEU B CA 1
ATOM 1599 C C . LEU B 1 56 ? -6.598 23.641 3.34 1 94.44 56 LEU B C 1
ATOM 1601 O O . LEU B 1 56 ? -7.398 22.719 3.518 1 94.44 56 LEU B O 1
ATOM 1605 N N . LYS B 1 57 ? -6.496 24.344 2.238 1 89.56 57 LYS B N 1
ATOM 1606 C CA . LYS B 1 57 ? -7.367 24.047 1.107 1 89.56 57 LYS B CA 1
ATOM 1607 C C . LYS B 1 57 ? -7.109 22.625 0.588 1 89.56 57 LYS B C 1
ATOM 1609 O O . LYS B 1 57 ? -8.055 21.875 0.325 1 89.56 57 LYS B O 1
ATOM 1614 N N . ILE B 1 58 ? -5.91 22.312 0.483 1 90.56 58 ILE B N 1
ATOM 1615 C CA . ILE B 1 58 ? -5.535 20.969 0.012 1 90.56 58 ILE B CA 1
ATOM 1616 C C . ILE B 1 58 ? -6 19.922 1.018 1 90.56 58 ILE B C 1
ATOM 1618 O O . ILE B 1 58 ? -6.621 18.922 0.641 1 90.56 58 ILE B O 1
ATOM 1622 N N . LEU B 1 59 ? -5.719 20.172 2.293 1 94.5 59 LEU B N 1
ATOM 1623 C CA . LEU B 1 59 ? -6.082 19.234 3.348 1 94.5 59 LEU B CA 1
ATOM 1624 C C . LEU B 1 59 ? -7.582 18.969 3.348 1 94.5 59 LEU B C 1
ATOM 1626 O O . LEU B 1 59 ? -8.016 17.828 3.596 1 94.5 59 LEU B O 1
ATOM 1630 N N . SER B 1 60 ? -8.328 19.938 3.031 1 92.94 60 SER B N 1
ATOM 1631 C CA . SER B 1 60 ? -9.781 19.812 3.066 1 92.94 60 SER B CA 1
ATOM 1632 C C . SER B 1 60 ? -10.289 18.906 1.954 1 92.94 60 SER B C 1
ATOM 1634 O O . SER B 1 60 ? -11.414 18.391 2.018 1 92.94 60 SER B O 1
ATOM 1636 N N . HIS B 1 61 ? -9.516 18.609 0.954 1 91.5 61 HIS B N 1
ATOM 1637 C CA . HIS B 1 61 ? -9.914 17.781 -0.172 1 91.5 61 HIS B CA 1
ATOM 1638 C C . HIS B 1 61 ? -9.414 16.344 -0.004 1 91.5 61 HIS B C 1
ATOM 1640 O O . HIS B 1 61 ? -9.766 15.461 -0.789 1 91.5 61 HIS B O 1
ATOM 1646 N N . LEU B 1 62 ? -8.656 16.094 0.995 1 94.31 62 LEU B N 1
ATOM 1647 C CA . LEU B 1 62 ? -7.992 14.797 1.128 1 94.31 62 LEU B CA 1
ATOM 1648 C C . LEU B 1 62 ? -9.016 13.688 1.366 1 94.31 62 LEU B C 1
ATOM 1650 O O . LEU B 1 62 ? -8.828 12.555 0.916 1 94.31 62 LEU B O 1
ATOM 1654 N N . LYS B 1 63 ? -10.102 14.031 2.053 1 92.94 63 LYS B N 1
ATOM 1655 C CA . LYS B 1 63 ? -11.117 13.008 2.293 1 92.94 63 LYS B CA 1
ATOM 1656 C C . LYS B 1 63 ? -11.664 12.461 0.98 1 92.94 63 LYS B C 1
ATOM 1658 O O . LYS B 1 63 ? -11.75 11.242 0.795 1 92.94 63 LYS B O 1
ATOM 1663 N N . ASP B 1 64 ? -11.977 13.375 0.096 1 91.75 64 ASP B N 1
ATOM 1664 C CA . ASP B 1 64 ? -12.508 12.969 -1.201 1 91.75 64 ASP B CA 1
ATOM 1665 C C . ASP B 1 64 ? -11.477 12.18 -1.996 1 91.75 64 ASP B C 1
ATOM 1667 O O . ASP B 1 64 ? -11.805 11.172 -2.623 1 91.75 64 ASP B O 1
ATOM 1671 N N . TRP B 1 65 ? -10.297 12.633 -1.952 1 89.38 65 TRP B N 1
ATOM 1672 C CA . TRP B 1 65 ? -9.227 11.953 -2.682 1 89.38 65 TRP B CA 1
ATOM 1673 C C . TRP B 1 65 ? -8.969 10.57 -2.105 1 89.38 65 TRP B C 1
ATOM 1675 O O . TRP B 1 65 ? -8.586 9.648 -2.832 1 89.38 65 TRP B O 1
ATOM 1685 N N . SER B 1 66 ? -9.164 10.352 -0.835 1 91.62 66 SER B N 1
ATOM 1686 C CA . SER B 1 66 ? -8.883 9.086 -0.162 1 91.62 66 SER B CA 1
ATOM 1687 C C . SER B 1 66 ? -9.875 8.008 -0.577 1 91.62 66 SER B C 1
ATOM 1689 O O . SER B 1 66 ? -9.641 6.82 -0.341 1 91.62 66 SER B O 1
ATOM 1691 N N . LEU B 1 67 ? -10.977 8.398 -1.235 1 89.12 67 LEU B N 1
ATOM 1692 C CA . LEU B 1 67 ? -11.984 7.449 -1.705 1 89.12 67 LEU B CA 1
ATOM 1693 C C . LEU B 1 67 ? -11.453 6.637 -2.883 1 89.12 67 LEU B C 1
ATOM 1695 O O . LEU B 1 67 ? -11.984 5.574 -3.201 1 89.12 67 LEU B O 1
ATOM 1699 N N . ASN B 1 68 ? -10.508 7.16 -3.551 1 84.56 68 ASN B N 1
ATOM 1700 C CA . ASN B 1 68 ? -9.812 6.422 -4.602 1 84.56 68 ASN B CA 1
ATOM 1701 C C . ASN B 1 68 ? -8.68 5.57 -4.031 1 84.56 68 ASN B C 1
ATOM 1703 O O . ASN B 1 68 ? -7.684 6.098 -3.535 1 84.56 68 ASN B O 1
ATOM 1707 N N . PRO B 1 69 ? -8.781 4.258 -4.164 1 82.31 69 PRO B N 1
ATOM 1708 C CA . PRO B 1 69 ? -7.789 3.361 -3.568 1 82.31 69 PRO B CA 1
ATOM 1709 C C . PRO B 1 69 ? -6.383 3.588 -4.121 1 82.31 69 PRO B C 1
ATOM 1711 O O . PRO B 1 69 ? -5.395 3.322 -3.434 1 82.31 69 PRO B O 1
ATOM 1714 N N . ASP B 1 70 ? -6.312 4.105 -5.297 1 78.56 70 ASP B N 1
ATOM 1715 C CA . ASP B 1 70 ? -5.012 4.305 -5.926 1 78.56 70 ASP B CA 1
ATOM 1716 C C . ASP B 1 70 ? -4.316 5.547 -5.371 1 78.56 70 ASP B C 1
ATOM 1718 O O . ASP B 1 70 ? -3.121 5.75 -5.598 1 78.56 70 ASP B O 1
ATOM 1722 N N . LYS B 1 71 ? -4.98 6.305 -4.562 1 85.88 71 LYS B N 1
ATOM 1723 C CA . LYS B 1 71 ? -4.418 7.57 -4.109 1 85.88 71 LYS B CA 1
ATOM 1724 C C . LYS B 1 71 ? -4.18 7.559 -2.602 1 85.88 71 LYS B C 1
ATOM 1726 O O . LYS B 1 71 ? -3.656 8.523 -2.043 1 85.88 71 LYS B O 1
ATOM 1731 N N . VAL B 1 72 ? -4.504 6.504 -2.045 1 88.94 72 VAL B N 1
ATOM 1732 C CA . VAL B 1 72 ? -4.484 6.453 -0.586 1 88.94 72 VAL B CA 1
ATOM 1733 C C . VAL B 1 72 ? -3.08 6.766 -0.074 1 88.94 72 VAL B C 1
ATOM 1735 O O . VAL B 1 72 ? -2.916 7.539 0.87 1 88.94 72 VAL B O 1
ATOM 1738 N N . GLU B 1 73 ? -2.094 6.207 -0.698 1 88 73 GLU B N 1
ATOM 1739 C CA . GLU B 1 73 ? -0.72 6.461 -0.274 1 88 73 GLU B CA 1
ATOM 1740 C C . GLU B 1 73 ? -0.365 7.938 -0.41 1 88 73 GLU B C 1
ATOM 1742 O O . GLU B 1 73 ? 0.202 8.531 0.508 1 88 73 GLU B O 1
ATOM 1747 N N . LEU B 1 74 ? -0.64 8.484 -1.497 1 88.25 74 LEU B N 1
ATOM 1748 C CA . LEU B 1 74 ? -0.374 9.891 -1.754 1 88.25 74 LEU B CA 1
ATOM 1749 C C . LEU B 1 74 ? -1.08 10.773 -0.73 1 88.25 74 LEU B C 1
ATOM 1751 O O . LEU B 1 74 ? -0.479 11.703 -0.182 1 88.25 74 LEU B O 1
ATOM 1755 N N . VAL B 1 75 ? -2.334 10.508 -0.51 1 92.81 75 VAL B N 1
ATOM 1756 C CA . VAL B 1 75 ? -3.158 11.258 0.432 1 92.81 75 VAL B CA 1
ATOM 1757 C C . VAL B 1 75 ? -2.518 11.234 1.817 1 92.81 75 VAL B C 1
ATOM 1759 O O . VAL B 1 75 ? -2.369 12.273 2.461 1 92.81 75 VAL B O 1
ATOM 1762 N N . CYS B 1 76 ? -2.129 10.039 2.258 1 94.56 76 CYS B N 1
ATOM 1763 C CA . CYS B 1 76 ? -1.521 9.898 3.574 1 94.56 76 CYS B CA 1
ATOM 1764 C C . CYS B 1 76 ? -0.203 10.656 3.652 1 94.56 76 CYS B C 1
ATOM 1766 O O . CYS B 1 76 ? 0.089 11.297 4.664 1 94.56 76 CYS B O 1
ATOM 1768 N N . ARG B 1 77 ? 0.56 10.664 2.623 1 91.88 77 ARG B N 1
ATOM 1769 C CA . ARG B 1 77 ? 1.831 11.383 2.602 1 91.88 77 ARG B CA 1
ATOM 1770 C C . ARG B 1 77 ? 1.611 12.891 2.676 1 91.88 77 ARG B C 1
ATOM 1772 O O . ARG B 1 77 ? 2.293 13.586 3.43 1 91.88 77 ARG B O 1
ATOM 1779 N N . ILE B 1 78 ? 0.703 13.383 1.92 1 94.06 78 ILE B N 1
ATOM 1780 C CA . ILE B 1 78 ? 0.377 14.805 1.953 1 94.06 78 ILE B CA 1
ATOM 1781 C C . ILE B 1 78 ? -0.044 15.203 3.365 1 94.06 78 ILE B C 1
ATOM 1783 O O . ILE B 1 78 ? 0.439 16.203 3.904 1 94.06 78 ILE B O 1
ATOM 1787 N N . ALA B 1 79 ? -0.961 14.453 3.918 1 96.38 79 ALA B N 1
ATOM 1788 C CA . ALA B 1 79 ? -1.43 14.719 5.277 1 96.38 79 ALA B CA 1
ATOM 1789 C C . ALA B 1 79 ? -0.261 14.789 6.254 1 96.38 79 ALA B C 1
ATOM 1791 O O . ALA B 1 79 ? -0.138 15.742 7.02 1 96.38 79 ALA B O 1
ATOM 1792 N N . THR B 1 80 ? 0.632 13.805 6.188 1 95.62 80 THR B N 1
ATOM 1793 C CA . THR B 1 80 ? 1.749 13.711 7.121 1 95.62 80 THR B CA 1
ATOM 1794 C C . THR B 1 80 ? 2.711 14.883 6.938 1 95.62 80 THR B C 1
ATOM 1796 O O . THR B 1 80 ? 3.17 15.477 7.914 1 95.62 80 THR B O 1
ATOM 1799 N N . VAL B 1 81 ? 2.949 15.211 5.719 1 94.5 81 VAL B N 1
ATOM 1800 C CA . VAL B 1 81 ? 3.865 16.312 5.426 1 94.5 81 VAL B CA 1
ATOM 1801 C C . VAL B 1 81 ? 3.289 17.625 5.957 1 94.5 81 VAL B C 1
ATOM 1803 O O . VAL B 1 81 ? 3.984 18.375 6.637 1 94.5 81 VAL B O 1
ATOM 1806 N N . PHE B 1 82 ? 2.053 17.906 5.703 1 95.62 82 PHE B N 1
ATOM 1807 C CA . PHE B 1 82 ? 1.457 19.172 6.121 1 95.62 82 PHE B CA 1
ATOM 1808 C C . PHE B 1 82 ? 1.346 19.25 7.641 1 95.62 82 PHE B C 1
ATOM 1810 O O . PHE B 1 82 ? 1.496 20.312 8.234 1 95.62 82 PHE B O 1
ATOM 1817 N N . LEU B 1 83 ? 1.014 18.094 8.273 1 96.62 83 LEU B N 1
ATOM 1818 C CA . LEU B 1 83 ? 0.968 18.078 9.734 1 96.62 83 LEU B CA 1
ATOM 1819 C C . LEU B 1 83 ? 2.301 18.516 10.328 1 96.62 83 LEU B C 1
ATOM 1821 O O . LEU B 1 83 ? 2.334 19.219 11.344 1 96.62 83 LEU B O 1
ATOM 1825 N N . GLN B 1 84 ? 3.301 18.156 9.648 1 95.25 84 GLN B N 1
ATOM 1826 C CA . GLN B 1 84 ? 4.637 18.484 10.133 1 95.25 84 GLN B CA 1
ATOM 1827 C C . GLN B 1 84 ? 5.012 19.922 9.789 1 95.25 84 GLN B C 1
ATOM 1829 O O . GLN B 1 84 ? 5.496 20.672 10.641 1 95.25 84 GLN B O 1
ATOM 1834 N N . LEU B 1 85 ? 4.777 20.328 8.625 1 95.31 85 LEU B N 1
ATOM 1835 C CA . LEU B 1 85 ? 5.188 21.641 8.133 1 95.31 85 LEU B CA 1
ATOM 1836 C C . LEU B 1 85 ? 4.43 22.75 8.844 1 95.31 85 LEU B C 1
ATOM 1838 O O . LEU B 1 85 ? 4.996 23.812 9.133 1 95.31 85 LEU B O 1
ATOM 1842 N N . HIS B 1 86 ? 3.213 22.562 9.156 1 96.56 86 HIS B N 1
ATOM 1843 C CA . HIS B 1 86 ? 2.377 23.625 9.68 1 96.56 86 HIS B CA 1
ATOM 1844 C C . HIS B 1 86 ? 1.925 23.328 11.102 1 96.56 86 HIS B C 1
ATOM 1846 O O . HIS B 1 86 ? 0.811 23.688 11.492 1 96.56 86 HIS B O 1
ATOM 1852 N N . HIS B 1 87 ? 2.723 22.641 11.773 1 96 87 HIS B N 1
ATOM 1853 C CA . HIS B 1 87 ? 2.408 22.234 13.141 1 96 87 HIS B CA 1
ATOM 1854 C C . HIS B 1 87 ? 1.95 23.422 13.977 1 96 87 HIS B C 1
ATOM 1856 O O . HIS B 1 87 ? 0.852 23.406 14.539 1 96 87 HIS B O 1
ATOM 1862 N N . ASN B 1 88 ? 2.789 24.484 13.992 1 95.88 88 ASN B N 1
ATOM 1863 C CA . ASN B 1 88 ? 2.49 25.625 14.844 1 95.88 88 ASN B CA 1
ATOM 1864 C C . ASN B 1 88 ? 1.188 26.312 14.43 1 95.88 88 ASN B C 1
ATOM 1866 O O . ASN B 1 88 ? 0.385 26.703 15.281 1 95.88 88 ASN B O 1
ATOM 1870 N N . GLN B 1 89 ? 1.081 26.438 13.188 1 96.25 89 GLN B N 1
ATOM 1871 C CA . GLN B 1 89 ? -0.13 27.078 12.688 1 96.25 89 GLN B CA 1
ATOM 1872 C C . GLN B 1 89 ? -1.368 26.25 13.023 1 96.25 89 GLN B C 1
ATOM 1874 O O . GLN B 1 89 ? -2.41 26.797 13.391 1 96.25 89 GLN B O 1
ATOM 1879 N N . LEU B 1 90 ? -1.302 24.984 12.891 1 97.12 90 LEU B N 1
ATOM 1880 C CA . LEU B 1 90 ? -2.426 24.094 13.172 1 97.12 90 LEU B CA 1
ATOM 1881 C C . LEU B 1 90 ? -2.77 24.109 14.656 1 97.12 90 LEU B C 1
ATOM 1883 O O . LEU B 1 90 ? -3.947 24.141 15.023 1 97.12 90 LEU B O 1
ATOM 1887 N N . VAL B 1 91 ? -1.793 24.156 15.484 1 95.44 91 VAL B N 1
ATOM 1888 C CA . VAL B 1 91 ? -2.002 24.219 16.922 1 95.44 91 VAL B CA 1
ATOM 1889 C C . VAL B 1 91 ? -2.715 25.516 17.297 1 95.44 91 VAL B C 1
ATOM 1891 O O . VAL B 1 91 ? -3.602 25.531 18.156 1 95.44 91 VAL B O 1
ATOM 1894 N N . ALA B 1 92 ? -2.412 26.594 16.625 1 94.62 92 ALA B N 1
ATOM 1895 C CA . ALA B 1 92 ? -2.898 27.938 16.969 1 94.62 92 ALA B CA 1
ATOM 1896 C C . ALA B 1 92 ? -4.285 28.172 16.375 1 94.62 92 ALA B C 1
ATOM 1898 O O . ALA B 1 92 ? -4.93 29.172 16.688 1 94.62 92 ALA B O 1
ATOM 1899 N N . THR B 1 93 ? -4.711 27.281 15.562 1 94.5 93 THR B N 1
ATOM 1900 C CA . THR B 1 93 ? -5.961 27.531 14.852 1 94.5 93 THR B CA 1
ATOM 1901 C C . THR B 1 93 ? -7.035 26.531 15.281 1 94.5 93 THR B C 1
ATOM 1903 O O . THR B 1 93 ? -7.172 25.469 14.688 1 94.5 93 THR B O 1
ATOM 1906 N N . ALA B 1 94 ? -7.906 26.906 16.125 1 90.75 94 ALA B N 1
ATOM 1907 C CA . ALA B 1 94 ? -8.914 26.047 16.75 1 90.75 94 ALA B CA 1
ATOM 1908 C C . ALA B 1 94 ? -9.938 25.578 15.719 1 90.75 94 ALA B C 1
ATOM 1910 O O . ALA B 1 94 ? -10.469 24.469 15.82 1 90.75 94 ALA B O 1
ATOM 1911 N N . SER B 1 95 ? -10.156 26.406 14.789 1 94 95 SER B N 1
ATOM 1912 C CA . SER B 1 95 ? -11.195 26.109 13.805 1 94 95 SER B CA 1
ATOM 1913 C C . SER B 1 95 ? -10.797 24.953 12.906 1 94 95 SER B C 1
ATOM 1915 O O . SER B 1 95 ? -11.617 24.422 12.156 1 94 95 SER B O 1
ATOM 1917 N N . THR B 1 96 ? -9.57 24.422 13.07 1 96.31 96 THR B N 1
ATOM 1918 C CA . THR B 1 96 ? -9.109 23.328 12.227 1 96.31 96 THR B CA 1
ATOM 1919 C C . THR B 1 96 ? -9.383 21.984 12.883 1 96.31 96 THR B C 1
ATOM 1921 O O . THR B 1 96 ? -9.078 20.938 12.32 1 96.31 96 THR B O 1
ATOM 1924 N N . ARG B 1 97 ? -9.992 21.969 13.93 1 95.25 97 ARG B N 1
ATOM 1925 C CA . ARG B 1 97 ? -10.188 20.734 14.688 1 95.25 97 ARG B CA 1
ATOM 1926 C C . ARG B 1 97 ? -10.945 19.703 13.867 1 95.25 97 ARG B C 1
ATOM 1928 O O . ARG B 1 97 ? -10.547 18.531 13.805 1 95.25 97 ARG B O 1
ATOM 1935 N N . PRO B 1 98 ? -12.023 20.062 13.227 1 96.69 98 PRO B N 1
ATOM 1936 C CA . PRO B 1 98 ? -12.711 19.062 12.406 1 96.69 98 PRO B CA 1
ATOM 1937 C C . PRO B 1 98 ? -11.828 18.5 11.289 1 96.69 98 PRO B C 1
ATOM 1939 O O . PRO B 1 98 ? -11.93 17.328 10.953 1 96.69 98 PRO B O 1
ATOM 1942 N N . LEU B 1 99 ? -11.047 19.312 10.789 1 96.88 99 LEU B N 1
ATOM 1943 C CA . LEU B 1 99 ? -10.102 18.891 9.758 1 96.88 99 LEU B CA 1
ATOM 1944 C C . LEU B 1 99 ? -9.109 17.875 10.312 1 96.88 99 LEU B C 1
ATOM 1946 O O . LEU B 1 99 ? -8.828 16.859 9.672 1 96.88 99 LEU B O 1
ATOM 1950 N N . LEU B 1 100 ? -8.586 18.109 11.469 1 97.06 100 LEU B N 1
ATOM 1951 C CA . LEU B 1 100 ? -7.633 17.203 12.094 1 97.06 100 LEU B CA 1
ATOM 1952 C C . LEU B 1 100 ? -8.281 15.852 12.398 1 97.06 100 LEU B 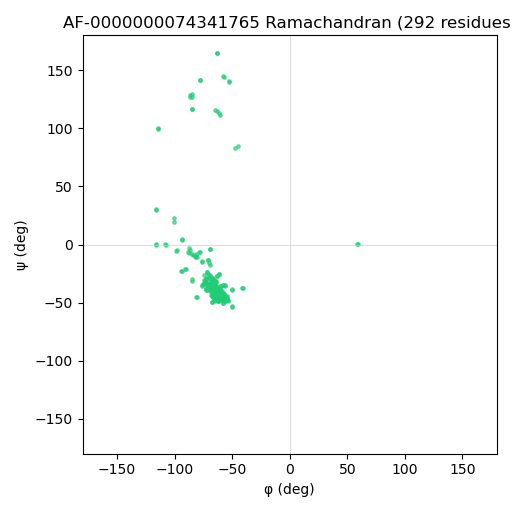C 1
ATOM 1954 O O . LEU B 1 100 ? -7.641 14.805 12.273 1 97.06 100 LEU B O 1
ATOM 1958 N N . ALA B 1 101 ? -9.531 15.914 12.734 1 96.88 101 ALA B N 1
ATOM 1959 C CA . ALA B 1 101 ? -10.281 14.68 12.969 1 96.88 101 ALA B CA 1
ATOM 1960 C C . ALA B 1 101 ? -10.391 13.859 11.68 1 96.88 101 ALA B C 1
ATOM 1962 O O . ALA B 1 101 ? -10.25 12.641 11.703 1 96.88 101 ALA B O 1
ATOM 1963 N N . LEU B 1 102 ? -10.664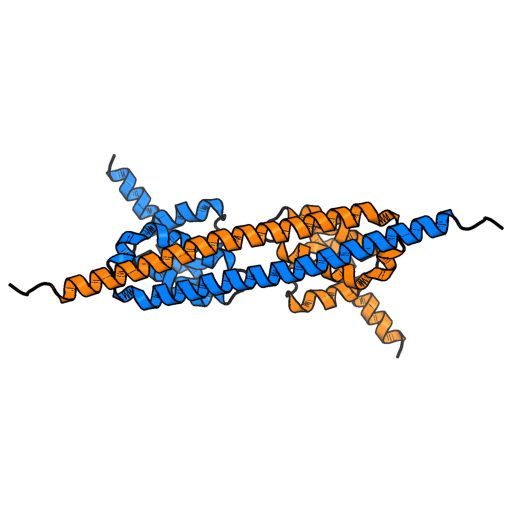 14.523 10.641 1 96.81 102 LEU B N 1
ATOM 1964 C CA . LEU B 1 102 ? -10.742 13.867 9.344 1 96.81 102 LEU B CA 1
ATOM 1965 C C . LEU B 1 102 ? -9.406 13.227 8.977 1 96.81 102 LEU B C 1
ATOM 1967 O O . LEU B 1 102 ? -9.367 12.102 8.477 1 96.81 102 LEU B O 1
ATOM 1971 N N . LEU B 1 103 ? -8.336 13.914 9.211 1 97.62 103 LEU B N 1
ATOM 1972 C CA . LEU B 1 103 ? -7.008 13.375 8.922 1 97.62 103 LEU B CA 1
ATOM 1973 C C . LEU B 1 103 ? -6.727 12.133 9.75 1 97.62 103 LEU B C 1
ATOM 1975 O O . LEU B 1 103 ? -6.121 11.172 9.266 1 97.62 103 LEU B O 1
ATOM 1979 N N . ARG B 1 104 ? -7.16 12.18 10.992 1 97.31 104 ARG B N 1
ATOM 1980 C CA . ARG B 1 104 ? -7.023 11.008 11.844 1 97.31 104 ARG B CA 1
ATOM 1981 C C . ARG B 1 104 ? -7.723 9.797 11.227 1 97.31 104 ARG B C 1
ATOM 1983 O O . ARG B 1 104 ? -7.168 8.695 11.211 1 97.31 104 ARG B O 1
ATOM 1990 N N . ASP B 1 105 ? -8.906 10.008 10.703 1 97.25 105 ASP B N 1
ATOM 1991 C CA . ASP B 1 105 ? -9.656 8.922 10.086 1 97.25 105 ASP B CA 1
ATOM 1992 C C . ASP B 1 105 ? -8.938 8.383 8.859 1 97.25 105 ASP B C 1
ATOM 1994 O O . ASP B 1 105 ? -8.922 7.172 8.625 1 97.25 105 ASP B O 1
ATOM 1998 N N . ILE B 1 106 ? -8.445 9.25 8.133 1 97.31 106 ILE B N 1
ATOM 1999 C CA . ILE B 1 106 ? -7.742 8.867 6.914 1 97.31 106 ILE B CA 1
ATOM 2000 C C . ILE B 1 106 ? -6.531 8.008 7.266 1 97.31 106 ILE B C 1
ATOM 2002 O O . ILE B 1 106 ? -6.328 6.941 6.68 1 97.31 106 ILE B O 1
ATOM 2006 N N . LEU B 1 107 ? -5.707 8.422 8.219 1 97.81 107 LEU B N 1
ATOM 2007 C CA . LEU B 1 107 ? -4.512 7.684 8.609 1 97.81 107 LEU B CA 1
ATOM 2008 C C . LEU B 1 107 ? -4.879 6.344 9.234 1 97.81 107 LEU B C 1
ATOM 2010 O O . LEU B 1 107 ? -4.203 5.336 9 1 97.81 107 LEU B O 1
ATOM 2014 N N . HIS B 1 108 ? -5.973 6.352 9.961 1 97.56 108 HIS B N 1
ATOM 2015 C CA . HIS B 1 108 ? -6.457 5.113 10.555 1 97.56 108 HIS B CA 1
ATOM 2016 C C . HIS B 1 108 ? -6.863 4.109 9.484 1 97.56 108 HIS B C 1
ATOM 2018 O O . HIS B 1 108 ? -6.543 2.924 9.578 1 97.56 108 HIS B O 1
ATOM 2024 N N . ALA B 1 109 ? -7.582 4.586 8.523 1 96.94 109 ALA B N 1
ATOM 2025 C CA . ALA B 1 109 ? -8.008 3.719 7.43 1 96.94 109 ALA B CA 1
ATOM 2026 C C . ALA B 1 109 ? -6.812 3.143 6.684 1 96.94 109 ALA B C 1
ATOM 2028 O O . ALA B 1 109 ? -6.828 1.978 6.277 1 96.94 109 ALA B O 1
ATOM 2029 N N . ARG B 1 110 ? -5.789 3.898 6.477 1 96.5 110 ARG B N 1
ATOM 2030 C CA . ARG B 1 110 ? -4.574 3.434 5.82 1 96.5 110 ARG B CA 1
ATOM 2031 C C . ARG B 1 110 ? -3.904 2.326 6.625 1 96.5 110 ARG B C 1
ATOM 2033 O O . ARG B 1 110 ? -3.459 1.323 6.062 1 96.5 110 ARG B O 1
ATOM 2040 N N . VAL B 1 111 ? -3.799 2.492 7.938 1 97.81 111 VAL B N 1
ATOM 2041 C CA . VAL B 1 111 ? -3.205 1.494 8.82 1 97.81 111 VAL B CA 1
ATOM 2042 C C . VAL B 1 111 ? -4.008 0.198 8.75 1 97.81 111 VAL B C 1
ATOM 2044 O O . VAL B 1 111 ? -3.436 -0.887 8.617 1 97.81 111 VAL B O 1
ATOM 2047 N N . LYS B 1 112 ? -5.281 0.333 8.797 1 97.5 112 LYS B N 1
ATOM 2048 C CA . LYS B 1 112 ? -6.145 -0.84 8.719 1 97.5 112 LYS B CA 1
ATOM 2049 C C . LYS B 1 112 ? -5.969 -1.565 7.383 1 97.5 112 LYS B C 1
ATOM 2051 O O . LYS B 1 112 ? -5.891 -2.795 7.348 1 97.5 112 LYS B O 1
ATOM 2056 N N . GLY B 1 113 ? -5.973 -0.793 6.312 1 95.75 113 GLY B N 1
ATOM 2057 C CA . GLY B 1 113 ? -5.762 -1.382 5 1 95.75 113 GLY B CA 1
ATOM 2058 C C . GLY B 1 113 ? -4.449 -2.135 4.887 1 95.75 113 GLY B C 1
ATOM 2059 O O . GLY B 1 113 ? -4.398 -3.225 4.316 1 95.75 113 GLY B O 1
ATOM 2060 N N . CYS B 1 114 ? -3.393 -1.59 5.422 1 96.81 114 CYS B N 1
ATOM 2061 C CA . CYS B 1 114 ? -2.094 -2.254 5.406 1 96.81 114 CYS B CA 1
ATOM 2062 C C . CYS B 1 114 ? -2.123 -3.529 6.242 1 96.81 114 CYS B C 1
ATOM 2064 O O . CYS B 1 114 ? -1.538 -4.543 5.855 1 96.81 114 CYS B O 1
ATOM 2066 N N . LYS B 1 115 ? -2.781 -3.518 7.367 1 98 115 LYS B N 1
ATOM 2067 C CA . LYS B 1 115 ? -2.908 -4.707 8.203 1 98 115 LYS B CA 1
ATOM 2068 C C . LYS B 1 115 ? -3.633 -5.824 7.461 1 98 115 LYS B C 1
ATOM 2070 O O . LYS B 1 115 ? -3.209 -6.984 7.5 1 98 115 LYS B O 1
ATOM 2075 N N . ASP B 1 116 ? -4.734 -5.496 6.762 1 96.88 116 ASP B N 1
ATOM 2076 C CA . ASP B 1 116 ? -5.461 -6.473 5.957 1 96.88 116 ASP B CA 1
ATOM 2077 C C . ASP B 1 116 ? -4.57 -7.059 4.863 1 96.88 116 ASP B C 1
ATOM 2079 O O . ASP B 1 116 ? -4.559 -8.273 4.645 1 96.88 116 ASP B O 1
ATOM 2083 N N . THR B 1 117 ? -3.865 -6.207 4.25 1 96.12 117 THR B N 1
ATOM 2084 C CA . THR B 1 117 ? -2.955 -6.625 3.191 1 96.12 117 THR B CA 1
ATOM 2085 C C . THR B 1 117 ? -1.899 -7.586 3.732 1 96.12 117 THR B C 1
ATOM 2087 O O . THR B 1 117 ? -1.59 -8.594 3.1 1 96.12 117 THR B O 1
ATOM 2090 N N . ILE B 1 118 ? -1.288 -7.281 4.855 1 98.12 118 ILE B N 1
ATOM 2091 C CA . ILE B 1 118 ? -0.315 -8.156 5.496 1 98.12 118 ILE B CA 1
ATOM 2092 C C . ILE B 1 118 ? -0.945 -9.523 5.762 1 98.12 118 ILE B C 1
ATOM 2094 O O . ILE B 1 118 ? -0.353 -10.562 5.445 1 98.12 118 ILE B O 1
ATOM 2098 N N . GLY B 1 119 ? -2.148 -9.516 6.297 1 97.88 119 GLY B N 1
ATOM 2099 C CA . GLY B 1 119 ? -2.838 -10.766 6.551 1 97.88 119 GLY B CA 1
ATOM 2100 C C . GLY B 1 119 ? -3.004 -11.625 5.309 1 97.88 119 GLY B C 1
ATOM 2101 O O . GLY B 1 119 ? -2.713 -12.82 5.332 1 97.88 119 GLY B O 1
ATOM 2102 N N . PHE B 1 120 ? -3.443 -11.047 4.254 1 95.19 120 PHE B N 1
ATOM 2103 C CA . PHE B 1 120 ? -3.66 -11.758 3 1 95.19 120 PHE B CA 1
ATOM 2104 C C . PHE B 1 120 ? -2.346 -12.297 2.449 1 95.19 120 PHE B C 1
ATOM 2106 O O . PHE B 1 120 ? -2.281 -13.43 1.975 1 95.19 120 PHE B O 1
ATOM 2113 N N . ASN B 1 121 ? -1.326 -11.461 2.486 1 96.44 121 ASN B N 1
ATOM 2114 C CA . ASN B 1 121 ? -0.044 -11.883 1.935 1 96.44 121 ASN B CA 1
ATOM 2115 C C . ASN B 1 121 ? 0.623 -12.938 2.809 1 96.44 121 ASN B C 1
ATOM 2117 O O . ASN B 1 121 ? 1.306 -13.836 2.303 1 96.44 121 ASN B O 1
ATOM 2121 N N . LEU B 1 122 ? 0.444 -12.852 4.105 1 98 122 LEU B N 1
ATOM 2122 C CA . LEU B 1 122 ? 0.948 -13.906 4.984 1 98 122 LEU B CA 1
ATOM 2123 C C . LEU B 1 122 ? 0.276 -15.242 4.672 1 98 122 LEU B C 1
ATOM 2125 O O . LEU B 1 122 ? 0.933 -16.281 4.664 1 98 122 LEU B O 1
ATOM 2129 N N . ALA B 1 123 ? -1.009 -15.219 4.391 1 97.94 123 ALA B N 1
ATOM 2130 C CA . ALA B 1 123 ? -1.721 -16.438 3.996 1 97.94 123 ALA B CA 1
ATOM 2131 C C . ALA B 1 123 ? -1.183 -16.984 2.678 1 97.94 123 ALA B C 1
ATOM 2133 O O . ALA B 1 123 ? -0.981 -18.188 2.539 1 97.94 123 ALA B O 1
ATOM 2134 N N . ALA B 1 124 ? -0.976 -16.094 1.793 1 97.75 124 ALA B N 1
ATOM 2135 C CA . ALA B 1 124 ? -0.424 -16.5 0.501 1 97.75 124 ALA B CA 1
ATOM 2136 C C . ALA B 1 124 ? 0.968 -17.094 0.662 1 97.75 124 ALA B C 1
ATOM 2138 O O . ALA B 1 124 ? 1.295 -18.109 0.02 1 97.75 124 ALA B O 1
ATOM 2139 N N . MET B 1 125 ? 1.742 -16.531 1.491 1 97.81 125 MET B N 1
ATOM 2140 C CA . MET B 1 125 ? 3.086 -17.031 1.753 1 97.81 125 MET B CA 1
ATOM 2141 C C . MET B 1 125 ? 3.033 -18.406 2.418 1 97.81 125 MET B C 1
ATOM 2143 O O . MET B 1 125 ? 3.836 -19.297 2.102 1 97.81 125 MET B O 1
ATOM 2147 N N . ASP B 1 126 ? 2.113 -18.531 3.311 1 98 126 ASP B N 1
ATOM 2148 C CA . ASP B 1 126 ? 1.925 -19.844 3.928 1 98 126 ASP B CA 1
ATOM 2149 C C . ASP B 1 126 ? 1.528 -20.891 2.889 1 98 126 ASP B C 1
ATOM 2151 O O . ASP B 1 126 ? 2.059 -22 2.885 1 98 126 ASP B O 1
ATOM 2155 N N . HIS B 1 127 ? 0.613 -20.578 2.055 1 97.5 127 HIS B N 1
ATOM 2156 C CA . HIS B 1 127 ? 0.227 -21.453 0.956 1 97.5 127 HIS B CA 1
ATOM 2157 C C . HIS B 1 127 ? 1.431 -21.812 0.09 1 97.5 127 HIS B C 1
ATOM 2159 O O . HIS B 1 127 ? 1.611 -22.969 -0.276 1 97.5 127 HIS B O 1
ATOM 2165 N N . LEU B 1 128 ? 2.164 -20.859 -0.233 1 97.75 128 LEU B N 1
ATOM 2166 C CA . LEU B 1 128 ? 3.354 -21.047 -1.058 1 97.75 128 LEU B CA 1
ATOM 2167 C C . LEU B 1 128 ? 4.34 -22 -0.387 1 97.75 128 LEU B C 1
ATOM 2169 O O . LEU B 1 128 ? 4.93 -22.859 -1.049 1 97.75 128 LEU B O 1
ATOM 2173 N N . LYS B 1 129 ? 4.531 -21.828 0.848 1 97 129 LYS B N 1
ATOM 2174 C CA . LYS B 1 129 ? 5.398 -22.703 1.618 1 97 129 LYS B CA 1
ATOM 2175 C C . LYS B 1 129 ? 4.918 -24.156 1.539 1 97 129 LYS B C 1
ATOM 2177 O O . LYS B 1 129 ? 5.719 -25.078 1.344 1 97 129 LYS B O 1
ATOM 2182 N N . GLN B 1 130 ? 3.627 -24.375 1.669 1 96.31 130 GLN B N 1
ATOM 2183 C CA . GLN B 1 130 ? 3.039 -25.703 1.565 1 96.31 130 GLN B CA 1
ATOM 2184 C C . GLN B 1 130 ? 3.236 -26.297 0.168 1 96.31 130 GLN B C 1
ATOM 2186 O O . GLN B 1 130 ? 3.58 -27.469 0.022 1 96.31 130 GLN B O 1
ATOM 2191 N N . LEU B 1 131 ? 2.971 -25.484 -0.753 1 96.12 131 LEU B N 1
ATOM 2192 C CA . LEU B 1 131 ? 3.15 -25.875 -2.146 1 96.12 131 LEU B CA 1
ATOM 2193 C C . LEU B 1 131 ? 4.578 -26.359 -2.396 1 96.12 131 LEU B C 1
ATOM 2195 O O . LEU B 1 131 ? 4.785 -27.406 -3.018 1 96.12 131 LEU B O 1
ATOM 2199 N N . MET B 1 132 ? 5.492 -25.641 -1.923 1 95.88 132 MET B N 1
ATOM 2200 C CA . MET B 1 132 ? 6.891 -26 -2.135 1 95.88 132 MET B CA 1
ATOM 2201 C C . MET B 1 132 ? 7.25 -27.281 -1.39 1 95.88 132 MET B C 1
ATOM 2203 O O . MET B 1 132 ? 8.047 -28.078 -1.877 1 95.88 132 MET B O 1
ATOM 2207 N N . ALA B 1 133 ? 6.68 -27.469 -0.254 1 95.56 133 ALA B N 1
ATOM 2208 C CA . ALA B 1 133 ? 6.891 -28.703 0.502 1 95.56 133 ALA B CA 1
ATOM 2209 C C . ALA B 1 133 ? 6.344 -29.906 -0.25 1 95.56 133 ALA B C 1
ATOM 2211 O O . ALA B 1 133 ? 6.996 -30.953 -0.32 1 95.56 133 ALA B O 1
ATOM 2212 N N . LEU B 1 134 ? 5.203 -29.75 -0.771 1 94.25 134 LEU B N 1
ATOM 2213 C CA . LEU B 1 134 ? 4.582 -30.828 -1.545 1 94.25 134 LEU B CA 1
ATOM 2214 C C . LEU B 1 134 ? 5.398 -31.141 -2.793 1 94.25 134 LEU B C 1
ATOM 2216 O O . LEU B 1 134 ? 5.547 -32.312 -3.166 1 94.25 134 LEU B O 1
ATOM 2220 N N . GLN B 1 135 ? 5.789 -30.078 -3.416 1 93.25 135 GLN B N 1
ATOM 2221 C CA . GLN B 1 135 ? 6.629 -30.25 -4.594 1 93.25 135 GLN B CA 1
ATOM 2222 C C . GLN B 1 135 ? 7.863 -31.094 -4.27 1 93.25 135 GLN B C 1
ATOM 2224 O O . GLN B 1 135 ? 8.234 -31.984 -5.039 1 93.25 135 GLN B O 1
ATOM 2229 N N . ASN B 1 136 ? 8.516 -30.844 -3.162 1 90.88 136 ASN B N 1
ATOM 2230 C CA . ASN B 1 136 ? 9.68 -31.594 -2.707 1 90.88 136 ASN B CA 1
ATOM 2231 C C . ASN B 1 136 ? 9.328 -33.062 -2.43 1 90.88 136 ASN B C 1
ATOM 2233 O O . ASN B 1 136 ? 10.094 -33.969 -2.777 1 90.88 136 ASN B O 1
ATOM 2237 N N . LEU B 1 137 ? 8.258 -33.312 -1.854 1 90.06 137 LEU B N 1
ATOM 2238 C CA . LEU B 1 137 ? 7.812 -34.656 -1.536 1 90.06 137 LEU B CA 1
ATOM 2239 C C . LEU B 1 137 ? 7.543 -35.469 -2.809 1 90.06 137 LEU B C 1
ATOM 2241 O O . LEU B 1 137 ? 7.906 -36.656 -2.895 1 90.06 137 LEU B O 1
ATOM 2245 N N . MET B 1 138 ? 6.879 -34.875 -3.746 1 87.44 138 MET B N 1
ATOM 2246 C CA . MET B 1 138 ? 6.582 -35.531 -5.012 1 87.44 138 MET B CA 1
ATOM 2247 C C . MET B 1 138 ? 7.863 -35.906 -5.758 1 87.44 138 MET B C 1
ATOM 2249 O O . MET B 1 138 ? 7.965 -36.969 -6.363 1 87.44 138 MET B O 1
ATOM 2253 N N . HIS B 1 139 ? 8.758 -35 -5.672 1 83.75 139 HIS B N 1
ATOM 2254 C CA . HIS B 1 139 ? 10.031 -35.219 -6.34 1 83.75 139 HIS B CA 1
ATOM 2255 C C . HIS B 1 139 ? 10.789 -36.375 -5.688 1 83.75 139 HIS B C 1
ATOM 2257 O O . HIS B 1 139 ? 11.352 -37.219 -6.379 1 83.75 139 HIS B O 1
ATOM 2263 N N . LEU B 1 140 ? 10.812 -36.5 -4.422 1 85.25 140 LEU B N 1
ATOM 2264 C CA . LEU B 1 140 ? 11.492 -37.562 -3.693 1 85.25 140 LEU B CA 1
ATOM 2265 C C . LEU B 1 140 ? 10.805 -38.906 -3.941 1 85.25 140 LEU B C 1
ATOM 2267 O O . LEU B 1 140 ? 11.477 -39.938 -4.055 1 85.25 140 LEU B O 1
ATOM 2271 N N . SER B 1 141 ? 9.516 -38.906 -4.047 1 83 141 SER B N 1
ATOM 2272 C CA . SER B 1 141 ? 8.766 -40.125 -4.293 1 83 141 SER B CA 1
ATOM 2273 C C . SER B 1 141 ? 9.023 -40.688 -5.691 1 83 141 SER B C 1
ATOM 2275 O O . SER B 1 141 ? 9.102 -41.906 -5.891 1 83 141 SER B O 1
ATOM 2277 N N . GLU B 1 142 ? 9.219 -39.875 -6.633 1 77.06 142 GLU B N 1
ATOM 2278 C CA . GLU B 1 142 ? 9.492 -40.312 -8 1 77.06 142 GLU B CA 1
ATOM 2279 C C . GLU B 1 142 ? 10.898 -40.875 -8.133 1 77.06 142 GLU B C 1
ATOM 2281 O O . GLU B 1 142 ? 11.117 -41.812 -8.891 1 77.06 142 GLU B O 1
ATOM 2286 N N . MET B 1 143 ? 11.75 -40.344 -7.359 1 77.31 143 MET B N 1
ATOM 2287 C CA . MET B 1 143 ? 13.125 -40.812 -7.387 1 77.31 143 MET B CA 1
ATOM 2288 C C . MET B 1 143 ? 13.227 -42.188 -6.727 1 77.31 143 MET B C 1
ATOM 2290 O O . MET B 1 143 ? 14.109 -43 -7.062 1 77.31 143 MET B O 1
ATOM 2294 N N . GLN B 1 144 ? 12.422 -42.531 -5.805 1 76.44 144 GLN B N 1
ATOM 2295 C CA . GLN B 1 144 ? 12.469 -43.812 -5.09 1 76.44 144 GLN B CA 1
ATO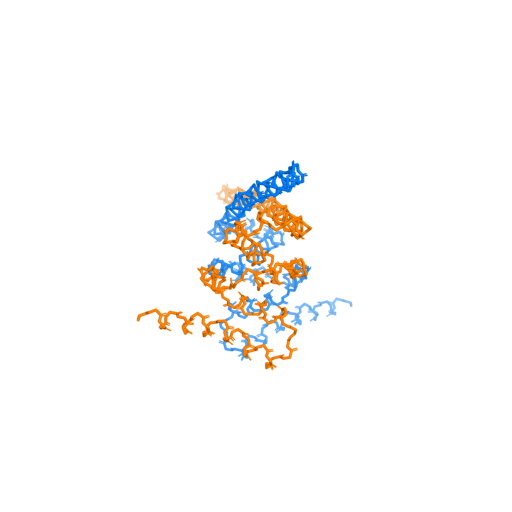M 2296 C C . GLN B 1 144 ? 11.648 -44.875 -5.809 1 76.44 144 GLN B C 1
ATOM 2298 O O . GLN B 1 144 ? 11.703 -46.062 -5.449 1 76.44 144 GLN B O 1
ATOM 2303 N N . ARG B 1 145 ? 10.883 -44.625 -6.879 1 70.38 145 ARG B N 1
ATOM 2304 C CA . ARG B 1 145 ? 10.125 -45.656 -7.578 1 70.38 145 ARG B CA 1
ATOM 2305 C C . ARG B 1 145 ? 11.062 -46.688 -8.227 1 70.38 145 ARG B C 1
ATOM 2307 O O . ARG B 1 145 ? 11.938 -46.312 -9.008 1 70.38 145 ARG B O 1
ATOM 2314 N N . PRO B 1 146 ? 11.047 -47.969 -7.812 1 64 146 PRO B N 1
ATOM 2315 C CA . PRO B 1 146 ? 11.883 -49 -8.414 1 64 146 PRO B CA 1
ATOM 2316 C C . PRO B 1 146 ? 11.57 -49.219 -9.891 1 64 146 PRO B C 1
ATOM 2318 O O . PRO B 1 146 ? 10.43 -49.031 -10.328 1 64 146 PRO B O 1
ATOM 2321 N N . ASN B 1 147 ? 12.539 -48.875 -10.766 1 58.97 147 ASN B N 1
ATOM 2322 C CA . ASN B 1 147 ? 12.445 -49.312 -12.141 1 58.97 147 ASN B CA 1
ATOM 2323 C C . ASN B 1 147 ? 12.102 -50.812 -12.211 1 58.97 147 ASN B C 1
ATOM 2325 O O . ASN B 1 147 ? 12.859 -51.656 -11.719 1 58.97 147 ASN B O 1
ATOM 2329 N N . TYR B 1 148 ? 10.906 -51.25 -12.125 1 46.56 148 TYR B N 1
ATOM 2330 C CA . TYR B 1 148 ? 10.664 -52.625 -12.547 1 46.56 148 TYR B CA 1
ATOM 2331 C C . TYR B 1 148 ? 10.68 -52.75 -14.062 1 46.56 148 TYR B C 1
ATOM 2333 O O . TYR B 1 148 ? 10.328 -51.812 -14.766 1 46.56 148 TYR B O 1
#

Solvent-accessible surface area (backbone atoms only — not comparable to full-atom values): 16558 Å² total; per-residue (Å²): 121,68,66,63,54,50,49,55,50,47,47,57,54,44,52,55,56,62,58,37,69,73,71,74,42,54,67,67,55,40,52,47,52,60,53,67,70,43,53,80,88,48,44,61,67,66,54,66,71,51,54,67,72,58,45,51,56,53,59,69,44,36,68,68,49,45,72,39,80,90,33,36,67,60,42,50,49,51,54,48,49,50,55,61,75,39,40,69,60,54,36,73,34,69,87,45,51,68,57,53,53,51,50,50,50,52,44,49,50,52,40,51,51,33,52,54,49,36,52,53,43,52,50,46,48,52,52,50,53,51,44,53,51,49,23,52,51,54,53,53,53,61,70,65,54,75,85,123,121,70,66,62,56,50,49,57,51,46,47,58,51,44,52,56,56,64,60,38,67,72,72,74,42,55,66,67,54,40,52,46,51,59,54,66,70,41,54,80,86,48,44,62,69,66,55,66,70,51,54,68,72,58,47,50,56,53,59,70,46,38,68,68,49,44,71,40,80,90,33,36,67,59,40,51,50,52,53,50,49,49,54,62,75,41,39,70,60,53,35,74,35,68,86,46,50,68,57,54,52,52,50,50,50,52,44,48,51,51,39,51,52,34,52,53,49,36,52,55,41,51,50,46,48,50,50,49,52,50,42,53,52,48,24,53,51,54,53,54,52,61,70,65,55,76,86,123

Radius of gyration: 25.93 Å; Cα contacts (8 Å, |Δi|>4): 189; chains: 2; bounding box: 43×96×65 Å

InterPro domains:
  IPR007148 Small-subunit processome, Utp12 [PF04003] (28-130)
  IPR051570 TBC1 domain family involved in cilium biogenesis [PTHR19853] (2-136)

Nearest PDB structures (foldseek):
  7mq8-assembly1_LQ  TM=7.490E-01  e=1.495E-05  Homo sapiens
  7mqa-assembly1_LQ  TM=7.032E-01  e=5.795E-05  Homo sapiens
  5oql-assembly1_I  TM=7.758E-01  e=2.660E-04  Thermochaetoides thermophila DSM 1495
  6rxt-assembly1_UA  TM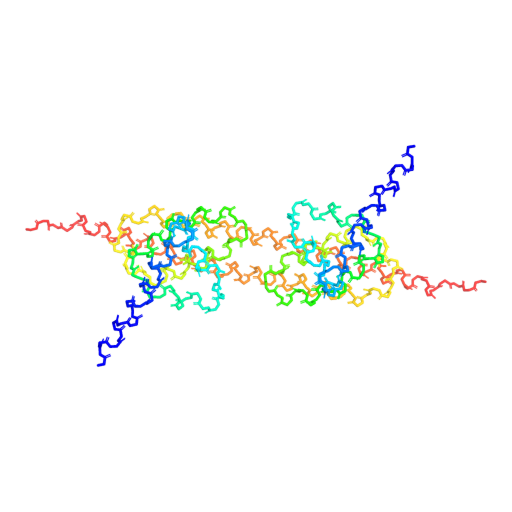=7.755E-01  e=4.278E-02  Thermochaetoides thermophila
  5oql-assembly1_A  TM=6.857E-01  e=8.911E-02  Thermochaetoides thermophila DSM 1495